Protein AF-A0A166FHL7-F1 (afdb_monomer)

pLDDT: mean 85.97, std 13.02, range [41.16, 98.06]

Nearest PDB structures (foldseek):
  1nzc-assembly2_C  TM=5.320E-01  e=9.234E-03  Streptococcus suis
  2eaa-assembly1_A  TM=4.619E-01  e=1.035E-01  Vigna angularis
  2cv6-assembly1_A  TM=4.104E-01  e=5.901E-02  Vigna radiata
  3s7i-assembly1_A-3  TM=3.705E-01  e=5.901E-02  Arachis hypogaea
  2ea7-assembly1_C  TM=2.368E-01  e=1.921E-01  Vigna angularis

Secondary structure (DSSP, 8-state):
--TTS--B--TT-TTS-BEEEEBSSS-EEEEEE-TT-TTHHHHHHHTT-EEEETT-------SS--EEEEEEE-TTHHHHHHHTS-SEEEEE-SS-EEEEESSTT-BEEEEEEEEEETTEEEEEEEEE-TTEEEEE-TT-EEE-TT-BEEEEEEE-S----EEEEEE-TTSSBP-EEEE-SSPPEEEEB--

Structure (mmCIF, N/CA/C/O backbone):
data_AF-A0A166FHL7-F1
#
_entry.id   AF-A0A166FHL7-F1
#
loop_
_atom_site.group_PDB
_atom_site.id
_atom_site.type_symbol
_atom_site.label_atom_id
_atom_site.label_alt_id
_atom_site.label_comp_id
_atom_site.label_asym_id
_atom_site.label_entity_id
_atom_site.label_seq_id
_atom_site.pdbx_PDB_ins_code
_atom_site.Cartn_x
_atom_site.Cartn_y
_atom_site.Cartn_z
_atom_site.occupancy
_atom_site.B_iso_or_equiv
_atom_site.auth_seq_id
_atom_site.auth_comp_id
_atom_site.auth_asym_id
_atom_site.auth_atom_id
_atom_site.pdbx_PDB_model_num
ATOM 1 N N . MET A 1 1 ? -1.968 -8.931 -14.954 1.00 50.72 1 MET A N 1
ATOM 2 C CA . MET A 1 1 ? -0.631 -8.941 -14.334 1.00 50.72 1 MET A CA 1
ATOM 3 C C . MET A 1 1 ? -0.135 -10.368 -14.407 1.00 50.72 1 MET A C 1
ATOM 5 O O . MET A 1 1 ? -0.655 -11.190 -13.679 1.00 50.72 1 MET A O 1
ATOM 9 N N . ASP A 1 2 ? 0.737 -10.699 -15.357 1.00 47.66 2 ASP A N 1
ATOM 10 C CA . ASP A 1 2 ? 1.366 -12.024 -15.394 1.00 47.66 2 ASP A CA 1
ATOM 11 C C . ASP A 1 2 ? 2.824 -11.865 -14.955 1.00 47.66 2 ASP A C 1
ATOM 13 O O . ASP A 1 2 ? 3.727 -11.647 -15.770 1.00 47.66 2 ASP A O 1
ATOM 17 N N . ALA A 1 3 ? 3.035 -11.916 -13.636 1.00 48.50 3 ALA A N 1
ATOM 18 C CA . ALA A 1 3 ? 4.357 -11.828 -13.022 1.00 48.50 3 ALA A CA 1
ATOM 19 C C . ALA A 1 3 ? 5.262 -13.027 -13.385 1.00 48.50 3 ALA A C 1
ATOM 21 O O . ALA A 1 3 ? 6.436 -13.043 -13.017 1.00 48.50 3 ALA A O 1
ATOM 22 N N . SER A 1 4 ? 4.759 -14.029 -14.122 1.00 46.75 4 SER A N 1
ATOM 23 C CA . SER A 1 4 ? 5.505 -15.244 -14.465 1.00 46.75 4 SER A CA 1
ATOM 24 C C . SER A 1 4 ? 6.489 -15.077 -15.630 1.00 46.75 4 S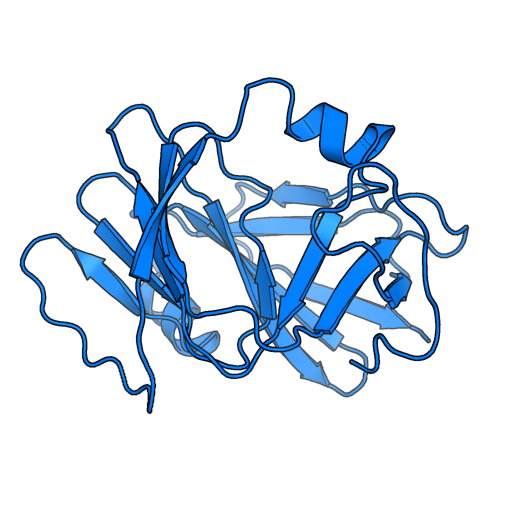ER A C 1
ATOM 26 O O . SER A 1 4 ? 7.357 -15.930 -15.825 1.00 46.75 4 SER A O 1
ATOM 28 N N . THR A 1 5 ? 6.405 -13.981 -16.389 1.00 51.47 5 THR A N 1
ATOM 29 C CA . THR A 1 5 ? 7.160 -13.825 -17.648 1.00 51.47 5 THR A CA 1
ATOM 30 C C . THR A 1 5 ? 8.565 -13.240 -17.476 1.00 51.47 5 THR A C 1
ATOM 32 O O . THR A 1 5 ? 9.453 -13.542 -18.276 1.00 51.47 5 THR A O 1
ATOM 35 N N . VAL A 1 6 ? 8.803 -12.465 -16.414 1.00 60.03 6 VAL A N 1
ATOM 36 C CA . VAL A 1 6 ? 10.106 -11.865 -16.085 1.00 60.03 6 VAL A CA 1
ATOM 37 C C . VAL A 1 6 ? 10.362 -12.079 -14.602 1.00 60.03 6 VAL A C 1
ATOM 39 O O . VAL A 1 6 ? 9.550 -11.686 -13.783 1.00 60.03 6 VAL A O 1
ATOM 42 N N . GLN A 1 7 ? 11.478 -12.712 -14.246 1.00 66.19 7 GLN A N 1
ATOM 43 C CA . GLN A 1 7 ? 11.868 -12.899 -12.849 1.00 66.19 7 GLN A CA 1
ATOM 44 C C . GLN A 1 7 ? 13.051 -11.987 -12.559 1.00 66.19 7 GLN A C 1
ATOM 46 O O . GLN A 1 7 ? 14.162 -12.247 -13.025 1.00 66.19 7 GLN A O 1
ATOM 51 N N . VAL A 1 8 ? 12.806 -10.913 -11.813 1.00 67.31 8 VAL A N 1
ATOM 52 C CA . VAL A 1 8 ? 13.835 -9.944 -11.433 1.00 67.31 8 VAL A CA 1
ATOM 53 C C . VAL A 1 8 ? 14.420 -10.350 -10.076 1.00 67.31 8 VAL A C 1
ATOM 55 O O . VAL A 1 8 ? 13.712 -10.290 -9.066 1.00 67.31 8 VAL A O 1
ATOM 58 N N . PRO A 1 9 ? 15.695 -10.783 -10.005 1.00 63.75 9 PRO A N 1
ATOM 59 C CA . PRO A 1 9 ? 16.323 -11.127 -8.739 1.00 63.75 9 PRO A CA 1
ATOM 60 C C . PRO A 1 9 ? 16.563 -9.860 -7.922 1.00 63.75 9 PRO A C 1
ATOM 62 O O . PRO A 1 9 ? 17.226 -8.932 -8.380 1.00 63.75 9 PRO A O 1
ATOM 65 N N . ALA A 1 10 ? 16.087 -9.853 -6.684 1.00 67.19 10 ALA A N 1
ATOM 66 C CA . ALA A 1 10 ? 16.282 -8.746 -5.763 1.00 67.19 10 ALA A CA 1
ATOM 67 C C . ALA A 1 10 ? 16.630 -9.324 -4.381 1.00 67.19 10 ALA A C 1
ATOM 69 O O . ALA A 1 10 ? 15.755 -9.878 -3.722 1.00 67.19 10 ALA A O 1
ATOM 70 N N . PRO A 1 11 ? 17.899 -9.254 -3.928 1.00 66.50 11 PRO A N 1
ATOM 71 C CA . PRO A 1 11 ? 18.338 -9.895 -2.684 1.00 66.50 11 PRO A CA 1
ATOM 72 C C . PRO A 1 11 ? 17.543 -9.476 -1.440 1.00 66.50 11 PRO A C 1
ATOM 74 O O . PRO A 1 11 ? 17.472 -10.241 -0.481 1.00 66.50 11 PRO A O 1
ATOM 77 N N . G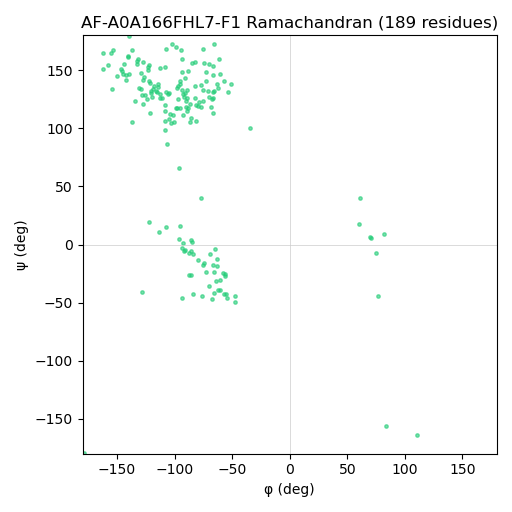LY A 1 12 ? 16.980 -8.262 -1.445 1.00 63.66 12 GLY A N 1
ATOM 78 C CA . GLY A 1 12 ? 16.123 -7.740 -0.379 1.00 63.66 12 GLY A CA 1
ATOM 79 C C . GLY A 1 12 ? 14.620 -7.889 -0.612 1.00 63.66 12 GLY A C 1
ATOM 80 O O . GLY A 1 12 ? 13.840 -7.368 0.180 1.00 63.66 12 GLY A O 1
ATOM 81 N N . ASN A 1 13 ? 14.205 -8.550 -1.693 1.00 68.19 13 ASN A N 1
ATOM 82 C CA . ASN A 1 13 ? 12.801 -8.785 -1.993 1.00 68.19 13 ASN A CA 1
ATOM 83 C C . ASN A 1 13 ? 12.286 -9.986 -1.193 1.00 68.19 13 ASN A C 1
ATOM 85 O O . ASN A 1 13 ? 12.769 -11.111 -1.334 1.00 68.19 13 ASN A O 1
ATOM 89 N N . VAL A 1 14 ? 11.280 -9.731 -0.359 1.00 68.00 14 VAL A N 1
ATOM 90 C CA . VAL A 1 14 ? 10.679 -10.722 0.542 1.00 68.00 14 VAL A CA 1
ATOM 91 C C . VAL A 1 14 ? 9.931 -11.839 -0.195 1.00 68.00 14 VAL A C 1
ATOM 93 O O . VAL A 1 14 ? 9.730 -12.907 0.378 1.00 68.00 14 VAL A O 1
ATOM 96 N N . PHE A 1 15 ? 9.592 -11.634 -1.471 1.00 71.81 15 PHE A N 1
ATOM 97 C CA . PHE A 1 15 ? 8.893 -12.604 -2.321 1.00 71.81 15 PHE A CA 1
ATOM 98 C C . PHE A 1 15 ? 9.842 -13.521 -3.108 1.00 71.81 15 PHE A C 1
ATOM 100 O O . PHE A 1 15 ? 9.401 -14.447 -3.785 1.00 71.81 15 PHE A O 1
ATOM 107 N N . GLY A 1 16 ? 11.159 -13.296 -3.022 1.00 64.56 16 GLY A N 1
ATOM 108 C CA . GLY A 1 16 ? 12.189 -14.098 -3.689 1.00 64.56 16 GLY A CA 1
ATOM 109 C C . GLY A 1 16 ? 12.332 -13.821 -5.188 1.00 64.56 16 GLY A C 1
ATOM 110 O O . GLY A 1 16 ? 13.459 -13.679 -5.666 1.00 64.56 16 GLY A O 1
ATOM 111 N N . ALA A 1 17 ? 11.224 -13.707 -5.922 1.00 66.56 17 ALA A N 1
ATOM 112 C CA . ALA A 1 17 ? 11.218 -13.334 -7.329 1.00 66.56 17 ALA A CA 1
ATOM 113 C C . ALA A 1 17 ? 9.918 -12.593 -7.703 1.00 66.56 17 ALA A C 1
ATOM 115 O O . ALA A 1 17 ? 8.858 -12.851 -7.134 1.00 66.56 17 ALA A O 1
ATOM 116 N N . SER A 1 18 ? 10.015 -11.619 -8.608 1.00 81.81 18 SER A N 1
ATOM 117 C CA . SER A 1 18 ? 8.901 -10.746 -8.995 1.00 81.81 18 SER A CA 1
ATOM 118 C C . SER A 1 18 ? 8.951 -10.408 -10.477 1.00 81.81 18 SER A C 1
ATOM 120 O O . SER A 1 18 ? 10.032 -10.389 -11.076 1.00 81.81 18 SER A O 1
ATOM 122 N N . GLY A 1 19 ? 7.779 -10.086 -11.021 1.00 85.00 19 GLY A N 1
ATOM 123 C CA . GLY A 1 19 ? 7.624 -9.469 -12.330 1.00 85.00 19 GLY A CA 1
ATOM 124 C C . GLY A 1 19 ? 8.206 -8.058 -12.392 1.00 85.00 19 GLY A C 1
ATOM 125 O O . GLY A 1 19 ? 8.581 -7.462 -11.379 1.00 85.00 19 GLY A O 1
ATOM 126 N N . LEU A 1 20 ? 8.228 -7.500 -13.599 1.00 85.19 20 LEU A N 1
ATOM 127 C CA . LEU A 1 20 ? 8.593 -6.111 -13.851 1.00 85.19 20 LEU A CA 1
ATOM 128 C C . LEU A 1 20 ? 7.363 -5.343 -14.345 1.00 85.19 20 LEU A C 1
ATOM 130 O O . LEU A 1 20 ? 6.699 -5.781 -15.284 1.00 85.19 20 LEU A O 1
ATOM 134 N N . PHE A 1 21 ? 7.080 -4.196 -13.732 1.00 84.12 21 PHE A N 1
ATOM 135 C CA . PHE A 1 21 ? 6.144 -3.202 -14.254 1.00 84.12 21 PHE A CA 1
ATOM 136 C C . PHE A 1 21 ? 6.967 -2.067 -14.858 1.00 84.12 21 PHE A C 1
ATOM 138 O O . PHE A 1 21 ? 7.557 -1.276 -14.120 1.00 84.12 21 PHE A O 1
ATOM 145 N N . ALA A 1 22 ? 7.034 -2.007 -16.188 1.00 83.44 22 ALA A N 1
ATOM 146 C CA . ALA A 1 22 ? 7.694 -0.923 -16.903 1.00 83.44 22 ALA A CA 1
ATOM 147 C C . ALA A 1 22 ? 6.713 0.244 -17.083 1.00 83.44 22 ALA A C 1
ATOM 149 O O . ALA A 1 22 ? 5.747 0.175 -17.841 1.00 83.44 22 ALA A O 1
ATOM 150 N N . SER A 1 23 ? 6.957 1.320 -16.348 1.00 81.00 23 SER A N 1
ATOM 151 C CA . SER A 1 23 ? 6.195 2.562 -16.442 1.00 81.00 23 SER A CA 1
ATOM 152 C C . SER A 1 23 ? 6.717 3.406 -17.604 1.00 81.00 23 SER A C 1
ATOM 154 O O . SER A 1 23 ? 7.929 3.563 -17.743 1.00 81.00 23 SER A O 1
ATOM 156 N N . ALA A 1 24 ? 5.831 4.005 -18.408 1.00 79.50 24 ALA A N 1
ATOM 157 C CA . ALA A 1 24 ? 6.261 5.025 -19.375 1.00 79.50 24 ALA A CA 1
ATOM 158 C C . ALA A 1 24 ? 6.641 6.346 -18.695 1.00 79.50 24 ALA A C 1
ATOM 160 O O . ALA A 1 24 ? 7.440 7.119 -19.227 1.00 79.50 24 ALA A O 1
ATOM 161 N N . GLU A 1 25 ? 6.103 6.584 -17.500 1.00 80.12 25 GLU A N 1
ATOM 162 C CA . GLU A 1 25 ? 6.512 7.692 -16.652 1.00 80.12 25 GLU A CA 1
ATOM 163 C C . GLU A 1 25 ? 7.892 7.422 -16.049 1.00 80.12 25 GLU A C 1
ATOM 165 O O . GLU A 1 25 ? 8.184 6.311 -15.605 1.00 80.12 25 GLU A O 1
ATOM 170 N N . THR A 1 26 ? 8.723 8.463 -15.965 1.00 84.69 26 THR A N 1
ATOM 171 C CA . THR A 1 26 ? 10.051 8.411 -15.321 1.00 84.69 26 THR A CA 1
ATOM 172 C C . THR A 1 26 ? 9.996 8.659 -13.811 1.00 84.69 26 THR A C 1
ATOM 174 O O . THR A 1 26 ? 11.010 8.607 -13.121 1.00 84.69 26 THR A O 1
ATOM 177 N N . SER A 1 27 ? 8.819 8.995 -13.286 1.00 87.38 27 SER A N 1
ATOM 178 C CA . SER A 1 27 ? 8.538 9.120 -11.857 1.00 87.38 27 SER A CA 1
ATOM 179 C C . SER A 1 27 ? 7.036 9.083 -11.627 1.00 87.38 27 SER A C 1
ATOM 181 O O . SER A 1 27 ? 6.292 9.568 -12.475 1.00 87.38 27 SER A O 1
ATOM 183 N N . LEU A 1 28 ? 6.603 8.608 -10.463 1.00 87.81 28 LEU A N 1
ATOM 184 C CA . LEU A 1 28 ? 5.190 8.580 -10.106 1.00 87.81 28 LEU A CA 1
ATOM 185 C C . LEU A 1 28 ? 4.932 9.285 -8.773 1.00 87.81 28 LEU A C 1
ATOM 187 O O . LEU A 1 28 ? 5.544 8.975 -7.752 1.00 87.81 28 LEU A O 1
ATOM 191 N N . ASP A 1 29 ? 3.975 10.201 -8.790 1.00 89.38 29 ASP A N 1
ATOM 192 C CA . ASP A 1 29 ? 3.478 10.901 -7.613 1.00 89.38 29 ASP A CA 1
ATOM 193 C C . ASP A 1 29 ? 2.101 10.311 -7.259 1.00 89.38 29 ASP A C 1
ATOM 195 O O . ASP A 1 29 ? 1.126 10.502 -7.985 1.00 89.38 29 ASP A O 1
ATOM 199 N N . ILE A 1 30 ? 2.025 9.541 -6.166 1.00 91.25 30 ILE A N 1
ATOM 200 C CA . ILE A 1 30 ? 0.796 8.854 -5.733 1.00 91.25 30 ILE A CA 1
ATOM 201 C C . ILE A 1 30 ? 0.115 9.677 -4.627 1.00 91.25 30 ILE A C 1
ATOM 203 O O . ILE A 1 30 ? 0.689 9.814 -3.538 1.00 91.25 30 ILE A O 1
ATOM 207 N N . PRO A 1 31 ? -1.113 10.186 -4.837 1.00 91.31 31 PRO A N 1
ATOM 208 C CA . PRO A 1 31 ? -1.784 11.045 -3.872 1.00 91.31 31 PRO A CA 1
ATOM 209 C C . PRO A 1 31 ? -2.164 10.365 -2.575 1.00 91.31 31 PRO A C 1
ATOM 211 O O . PRO A 1 31 ? -2.559 9.197 -2.565 1.00 91.31 31 PRO A O 1
ATOM 214 N N . LEU A 1 32 ? -2.090 11.139 -1.497 1.00 92.50 32 LEU A N 1
ATOM 215 C CA . LEU A 1 32 ? -2.414 10.726 -0.143 1.00 92.50 32 LEU A CA 1
ATOM 216 C C . LEU A 1 32 ? -3.826 11.148 0.264 1.00 92.50 32 LEU A C 1
ATOM 218 O O . LEU A 1 32 ? -4.135 12.328 0.424 1.00 92.50 32 LEU A O 1
ATOM 222 N N . VAL A 1 33 ? -4.660 10.158 0.549 1.00 92.56 33 VAL A N 1
ATOM 223 C CA . VAL A 1 33 ? -5.930 10.320 1.244 1.00 92.56 33 VAL A CA 1
ATOM 224 C C . VAL A 1 33 ? -5.678 10.269 2.747 1.00 92.56 33 VAL A C 1
ATOM 226 O O . VAL A 1 33 ? -5.198 9.273 3.291 1.00 92.56 33 VAL A O 1
ATOM 229 N N . THR A 1 34 ? -6.041 11.347 3.434 1.00 92.88 34 THR A N 1
ATOM 230 C CA . THR A 1 34 ? -5.904 11.494 4.888 1.00 92.88 34 THR A CA 1
ATOM 231 C C . THR A 1 34 ? -7.272 11.423 5.576 1.00 92.88 34 THR A C 1
ATOM 233 O O . THR A 1 34 ? -8.304 11.538 4.908 1.00 92.88 34 THR A O 1
ATOM 236 N N . PRO A 1 35 ? -7.330 11.301 6.916 1.00 91.00 35 PRO A N 1
ATOM 237 C CA . PRO A 1 35 ? -8.597 11.337 7.652 1.00 91.00 35 PRO A CA 1
ATOM 238 C C . PRO A 1 35 ? -9.424 12.61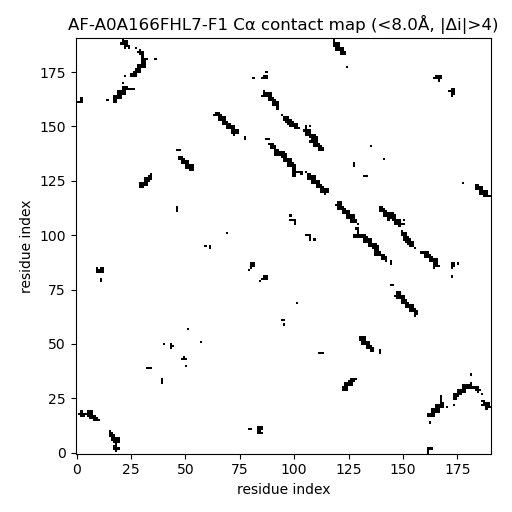3 7.446 1.00 91.00 35 PRO A C 1
ATOM 240 O O . PRO A 1 35 ? -10.639 12.574 7.611 1.00 91.00 35 PRO A O 1
ATOM 243 N N . ILE A 1 36 ? -8.788 13.733 7.083 1.00 89.50 36 ILE A N 1
ATOM 244 C CA . ILE A 1 36 ? -9.463 15.019 6.848 1.00 89.50 36 ILE A CA 1
ATOM 245 C C . ILE A 1 36 ? -9.832 15.252 5.376 1.00 89.50 36 ILE A C 1
ATOM 247 O O . ILE A 1 36 ? -10.439 16.274 5.059 1.00 89.50 36 ILE A O 1
ATOM 251 N N . SER A 1 37 ? -9.475 14.334 4.471 1.00 86.94 37 SER A N 1
ATOM 252 C CA . SER A 1 37 ? -9.749 14.485 3.042 1.00 86.94 37 SER A CA 1
ATOM 253 C C . SER A 1 37 ? -11.263 14.426 2.769 1.00 86.94 37 SER A C 1
ATOM 255 O O . SER A 1 37 ? -11.911 13.439 3.124 1.00 86.94 37 SER A O 1
ATOM 257 N N . PRO A 1 38 ? -11.850 15.425 2.079 1.00 84.69 38 PRO A N 1
ATOM 258 C CA . PRO A 1 38 ? -13.307 15.569 1.960 1.00 84.69 38 PRO A CA 1
ATOM 259 C C . PRO A 1 38 ? -13.984 14.444 1.165 1.00 84.69 38 PRO A C 1
ATOM 261 O O . PRO A 1 38 ? -15.168 14.184 1.350 1.00 84.69 38 PRO A O 1
ATOM 264 N N . ASN A 1 39 ? -13.236 13.769 0.289 1.00 85.81 39 ASN A N 1
ATOM 265 C CA . ASN A 1 39 ? -13.731 12.684 -0.560 1.00 85.81 39 ASN A CA 1
ATOM 266 C C . ASN A 1 39 ? -13.236 11.298 -0.121 1.00 85.81 39 ASN A C 1
ATOM 268 O O . ASN A 1 39 ? -13.347 10.355 -0.901 1.00 85.81 39 ASN A O 1
ATOM 272 N N . ARG A 1 40 ? -12.690 11.157 1.094 1.00 88.94 40 ARG A N 1
ATOM 273 C CA . ARG A 1 40 ? -12.081 9.909 1.585 1.00 88.94 40 ARG A CA 1
ATOM 274 C C . ARG A 1 40 ? -12.957 8.681 1.345 1.00 88.94 40 ARG A C 1
ATOM 276 O O . ARG A 1 40 ? -12.480 7.711 0.768 1.00 88.94 40 ARG A O 1
ATOM 283 N N . ASP A 1 41 ? -14.231 8.748 1.722 1.00 90.12 41 ASP A N 1
ATOM 284 C CA . ASP A 1 41 ? -15.149 7.609 1.608 1.00 90.12 41 ASP A CA 1
ATOM 285 C C . ASP A 1 41 ? -15.497 7.283 0.150 1.00 90.12 41 ASP A C 1
ATOM 287 O O . ASP A 1 41 ? -15.596 6.115 -0.220 1.00 90.12 41 ASP A O 1
ATOM 291 N N . ASN A 1 42 ? -15.624 8.306 -0.703 1.00 90.69 42 ASN A N 1
ATOM 292 C CA . ASN A 1 42 ? -15.865 8.123 -2.136 1.00 90.69 42 ASN A CA 1
ATOM 293 C C . ASN A 1 42 ? -14.662 7.461 -2.817 1.00 90.69 42 ASN A C 1
ATOM 295 O O . ASN A 1 42 ? -14.837 6.576 -3.651 1.00 90.69 42 ASN A O 1
ATOM 299 N N . ILE A 1 43 ? -13.445 7.874 -2.450 1.00 91.69 43 ILE A N 1
ATOM 300 C CA . ILE A 1 43 ? -12.212 7.278 -2.971 1.00 91.69 43 ILE A CA 1
ATOM 301 C C . ILE A 1 43 ? -12.084 5.844 -2.449 1.00 91.69 43 ILE A C 1
ATOM 303 O O . ILE A 1 43 ? -11.881 4.934 -3.244 1.00 91.69 43 ILE A O 1
ATOM 307 N N . ALA A 1 44 ? -12.295 5.607 -1.151 1.00 93.81 44 ALA A N 1
ATOM 308 C CA . ALA A 1 44 ? -12.272 4.259 -0.580 1.00 93.81 44 ALA A CA 1
ATOM 309 C C . ALA A 1 44 ? -13.244 3.318 -1.313 1.00 93.81 44 ALA A C 1
ATOM 311 O O . ALA A 1 44 ? -12.853 2.232 -1.737 1.00 93.81 44 ALA A O 1
ATOM 312 N N . ALA A 1 45 ? -14.474 3.778 -1.567 1.00 93.00 45 ALA A N 1
ATOM 313 C CA . ALA A 1 45 ? -15.467 3.028 -2.327 1.00 93.00 45 ALA A CA 1
ATOM 314 C C . ALA A 1 45 ? -15.039 2.755 -3.781 1.00 93.00 45 ALA A C 1
ATOM 316 O O . ALA A 1 45 ? -15.271 1.654 -4.275 1.00 93.00 45 ALA A O 1
ATOM 317 N N . ALA A 1 46 ? -14.395 3.716 -4.454 1.00 91.88 46 ALA A N 1
ATOM 318 C CA . ALA A 1 46 ? -13.903 3.547 -5.825 1.00 91.88 46 ALA A CA 1
ATOM 319 C C . ALA A 1 46 ? -12.811 2.467 -5.941 1.00 91.88 46 ALA A C 1
ATOM 321 O O . ALA A 1 46 ? -12.746 1.773 -6.952 1.00 91.88 46 ALA A O 1
ATOM 322 N N . PHE A 1 47 ? -11.999 2.293 -4.894 1.00 94.06 47 PHE A N 1
ATOM 323 C CA . PHE A 1 47 ? -10.985 1.234 -4.799 1.00 94.06 47 PHE A CA 1
ATOM 324 C C . PHE A 1 47 ? -11.496 -0.040 -4.100 1.00 94.06 47 PHE A C 1
ATOM 326 O O . PHE A 1 47 ? -10.744 -0.995 -3.922 1.00 94.06 47 PHE A O 1
ATOM 333 N N . GLY A 1 48 ? -12.766 -0.068 -3.683 1.00 94.94 48 GLY A N 1
ATOM 334 C CA . GLY A 1 48 ? -13.376 -1.201 -2.983 1.00 94.94 48 GLY A CA 1
ATOM 335 C C . GLY A 1 48 ? -12.874 -1.423 -1.552 1.00 94.94 48 GLY A C 1
ATOM 336 O O . GLY A 1 48 ? -13.269 -2.400 -0.91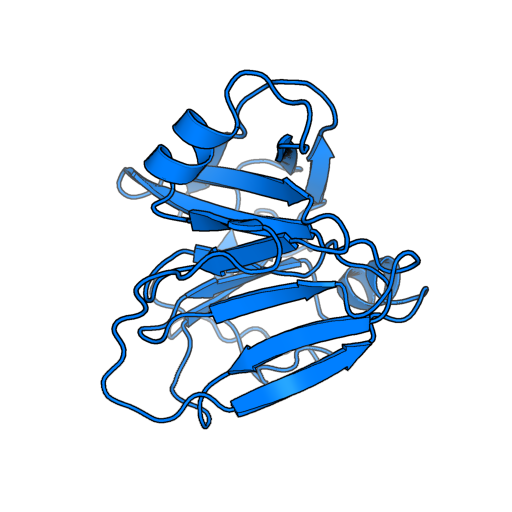9 1.00 94.94 48 GLY A O 1
ATOM 337 N N . VAL A 1 49 ? -12.038 -0.533 -1.018 1.00 96.69 49 VAL A N 1
ATOM 338 C CA . VAL A 1 49 ? -11.503 -0.644 0.342 1.00 96.69 49 VAL A CA 1
ATOM 339 C C . VAL A 1 49 ? -12.463 -0.067 1.368 1.00 96.69 49 VAL A C 1
ATOM 341 O O . VAL A 1 49 ? -13.301 0.789 1.073 1.00 96.69 49 VAL A O 1
ATOM 344 N N . LYS A 1 50 ? -12.342 -0.533 2.610 1.00 96.56 50 LYS A N 1
ATOM 345 C CA . LYS A 1 50 ? -13.177 -0.050 3.706 1.00 96.56 50 LYS A CA 1
ATOM 346 C C . LYS A 1 50 ? -12.327 0.386 4.878 1.00 96.56 50 LYS A C 1
ATOM 348 O O . LYS A 1 50 ? -11.596 -0.413 5.448 1.00 96.56 50 LYS A O 1
ATOM 353 N N . ILE A 1 51 ? -12.474 1.648 5.255 1.00 95.31 51 ILE A N 1
ATOM 354 C CA . ILE A 1 51 ? -11.838 2.202 6.442 1.00 95.31 51 ILE A CA 1
ATOM 355 C C . ILE A 1 51 ? -12.834 2.141 7.595 1.00 95.31 51 ILE A C 1
ATOM 357 O O . ILE A 1 51 ? -14.033 2.350 7.391 1.00 95.31 51 ILE A O 1
ATOM 361 N N . PHE A 1 52 ? -12.352 1.807 8.782 1.00 95.69 52 PHE A N 1
ATOM 362 C CA . PHE A 1 52 ? -13.186 1.625 9.959 1.00 95.69 52 PHE A CA 1
ATOM 363 C C . PHE A 1 52 ? -12.459 2.075 11.220 1.00 95.69 52 PHE A C 1
ATOM 365 O O . PHE A 1 52 ? -11.237 1.984 11.312 1.00 95.69 52 PHE A O 1
ATOM 372 N N . ASP A 1 53 ? -13.229 2.558 12.185 1.00 94.81 53 ASP A N 1
ATOM 373 C CA . ASP A 1 53 ? -12.717 3.015 13.476 1.00 94.81 53 ASP A CA 1
ATOM 374 C C . ASP A 1 53 ? -12.780 1.900 14.527 1.00 94.81 53 ASP A C 1
ATOM 376 O O . ASP A 1 53 ? -13.462 0.883 14.346 1.00 94.81 53 ASP A O 1
ATOM 380 N N . ASP A 1 54 ? -12.106 2.118 15.655 1.00 89.19 54 ASP A N 1
ATOM 381 C CA . ASP A 1 54 ? -12.190 1.235 16.815 1.00 89.19 54 ASP A CA 1
ATOM 382 C C . ASP A 1 54 ? -13.651 0.947 17.223 1.00 89.19 54 ASP A C 1
ATOM 384 O O . ASP A 1 54 ? -14.536 1.809 17.202 1.00 89.19 54 ASP A O 1
ATOM 388 N N . GLY A 1 55 ? -13.916 -0.315 17.556 1.00 89.25 55 GLY A N 1
ATOM 389 C CA . GLY A 1 55 ? -15.244 -0.824 17.893 1.00 89.25 55 GLY A CA 1
ATOM 390 C C . GLY A 1 55 ? -16.208 -1.028 16.714 1.00 89.25 55 GLY A C 1
ATOM 391 O O . GLY A 1 55 ? -17.281 -1.604 16.917 1.00 89.25 55 GLY A O 1
ATOM 392 N N . GLN A 1 56 ? -15.871 -0.617 15.484 1.00 93.56 56 GLN A N 1
ATOM 393 C CA . GLN A 1 56 ? -16.720 -0.887 14.320 1.00 93.56 56 GLN A CA 1
ATOM 394 C C . GLN A 1 56 ? -16.588 -2.338 13.842 1.00 93.56 56 GLN A C 1
ATOM 396 O O . GLN A 1 56 ? -15.500 -2.893 13.720 1.00 93.56 56 GLN A O 1
ATOM 401 N N . THR A 1 57 ? -17.721 -2.962 13.512 1.00 91.62 57 THR A N 1
ATOM 402 C CA . THR A 1 57 ? -17.737 -4.287 12.876 1.00 91.62 57 THR A CA 1
ATOM 403 C C . THR A 1 57 ? -17.701 -4.142 11.360 1.00 91.62 57 THR A C 1
ATOM 405 O O . THR A 1 57 ? -18.591 -3.531 10.762 1.00 91.62 57 THR A O 1
ATOM 408 N N . VAL A 1 58 ? -16.708 -4.764 10.725 1.00 90.38 58 VAL A N 1
ATOM 409 C CA . VAL A 1 58 ? -16.587 -4.811 9.266 1.00 90.38 58 VAL A CA 1
ATOM 410 C C . VAL A 1 58 ? -16.802 -6.240 8.773 1.00 90.38 58 VAL A C 1
ATOM 412 O O . VAL A 1 58 ? -16.133 -7.153 9.254 1.00 90.38 58 VAL A O 1
ATOM 415 N N . PRO A 1 59 ? -17.729 -6.469 7.823 1.00 89.25 59 PRO A N 1
ATOM 416 C CA . PRO A 1 59 ? -17.883 -7.784 7.224 1.00 89.25 59 PRO A CA 1
ATOM 417 C C . PRO A 1 59 ? -16.651 -8.106 6.375 1.00 89.25 59 PRO A C 1
ATOM 419 O O . PRO A 1 59 ? -16.378 -7.426 5.388 1.00 89.25 59 PRO A O 1
ATOM 422 N N . LEU A 1 60 ? -15.941 -9.163 6.755 1.00 89.56 60 LEU A N 1
ATOM 423 C CA . LEU A 1 60 ? -14.847 -9.746 5.992 1.00 89.56 60 LEU A CA 1
ATOM 424 C C . LEU A 1 60 ? -15.304 -11.114 5.486 1.00 89.56 60 LEU A C 1
ATOM 426 O O . LEU A 1 60 ? -15.763 -11.949 6.265 1.00 89.56 60 LEU A O 1
ATOM 430 N N . LYS A 1 61 ? -15.198 -11.336 4.174 1.00 86.38 61 LYS A N 1
ATOM 431 C CA . LYS A 1 61 ? -15.482 -12.628 3.550 1.00 86.38 61 LYS A CA 1
ATOM 432 C C . LYS A 1 61 ? -14.171 -13.253 3.096 1.00 86.38 61 LYS A C 1
ATOM 434 O O . LYS A 1 61 ? -13.532 -12.730 2.193 1.00 86.38 61 LYS A O 1
ATOM 439 N N . PHE A 1 62 ? -13.815 -14.380 3.696 1.00 91.25 62 PHE A N 1
ATOM 440 C CA . PHE A 1 62 ? -12.673 -15.188 3.298 1.00 91.25 62 PHE A CA 1
ATOM 441 C C . PHE A 1 62 ? -12.920 -16.634 3.728 1.00 91.25 62 PHE A C 1
ATOM 443 O O . PHE A 1 62 ? -13.375 -16.866 4.848 1.00 91.25 62 PHE A O 1
ATOM 450 N N . ASP A 1 63 ? -12.676 -17.587 2.831 1.00 87.88 63 ASP A N 1
ATOM 451 C CA . ASP A 1 63 ? -12.845 -19.020 3.096 1.00 87.88 63 ASP A CA 1
ATOM 452 C C . ASP A 1 63 ? -11.489 -19.624 3.488 1.00 87.88 63 ASP A C 1
ATOM 454 O O . ASP A 1 63 ? -10.862 -20.369 2.740 1.00 87.88 63 ASP A O 1
ATOM 458 N N . GLY A 1 64 ? -10.977 -19.188 4.641 1.00 88.50 64 GLY A N 1
ATOM 459 C CA . GLY A 1 64 ? -9.651 -19.546 5.128 1.00 88.50 64 GLY A CA 1
ATOM 460 C C . GLY A 1 64 ? -9.340 -18.926 6.488 1.00 88.50 64 GLY A C 1
ATOM 461 O O . GLY A 1 64 ? -10.159 -18.221 7.078 1.00 88.50 64 GLY A O 1
ATOM 462 N N . ASN A 1 65 ? -8.136 -19.191 6.995 1.00 91.06 65 ASN A N 1
ATOM 463 C CA . ASN A 1 65 ? -7.669 -18.620 8.256 1.00 91.06 65 ASN A CA 1
ATOM 464 C C . ASN A 1 65 ? -6.869 -17.342 7.997 1.00 91.06 65 ASN A C 1
ATOM 466 O O . ASN A 1 65 ? -5.952 -17.345 7.173 1.00 91.06 65 ASN A O 1
ATOM 470 N N . LEU A 1 66 ? -7.174 -16.288 8.750 1.00 92.12 66 LEU A N 1
ATOM 471 C CA . LEU A 1 66 ? -6.338 -15.096 8.852 1.00 92.12 66 LEU A CA 1
ATOM 472 C C . LEU A 1 66 ? -5.662 -15.078 10.221 1.00 92.12 66 LEU A C 1
ATOM 474 O O . LEU A 1 66 ? -6.311 -15.264 11.251 1.00 92.12 66 LEU A O 1
ATOM 478 N N . ASN A 1 67 ? -4.359 -14.848 10.219 1.00 93.44 67 ASN A N 1
ATOM 479 C CA . ASN A 1 67 ? -3.529 -14.693 11.398 1.00 93.44 67 ASN A CA 1
ATOM 480 C C . ASN A 1 67 ? -3.200 -13.213 11.551 1.00 93.44 67 ASN A C 1
ATOM 482 O O . ASN A 1 67 ? -2.757 -12.575 10.598 1.00 93.44 67 ASN A O 1
ATOM 486 N N . ALA A 1 68 ? -3.405 -12.678 12.749 1.00 94.25 68 ALA A N 1
ATOM 487 C CA . ALA A 1 68 ? -2.894 -11.361 13.083 1.00 94.25 68 ALA A CA 1
ATOM 488 C C . ALA A 1 68 ? -1.384 -11.468 13.312 1.00 94.25 68 ALA A C 1
ATOM 490 O O . ALA A 1 68 ? -0.934 -12.257 14.147 1.00 94.25 68 ALA A O 1
ATOM 491 N N . VAL A 1 69 ? -0.619 -10.679 12.570 1.00 95.00 69 VAL A N 1
ATOM 492 C CA . VAL A 1 69 ? 0.826 -10.538 12.733 1.00 95.00 69 VAL A CA 1
ATOM 493 C C . VAL A 1 69 ? 1.164 -9.078 12.969 1.00 95.00 69 VAL A C 1
ATOM 495 O O . VAL A 1 69 ? 0.456 -8.187 12.506 1.00 95.00 69 VAL A O 1
ATOM 498 N N . GLU A 1 70 ? 2.263 -8.842 13.670 1.00 96.31 70 GLU A N 1
ATOM 499 C CA . GLU A 1 70 ? 2.853 -7.519 13.814 1.00 96.31 70 GLU A CA 1
ATOM 500 C C . GLU A 1 70 ? 4.261 -7.546 13.216 1.00 96.31 70 GLU A C 1
ATOM 502 O O . GLU A 1 70 ? 5.027 -8.479 13.476 1.00 96.31 70 GLU A O 1
ATOM 507 N N . TYR A 1 71 ? 4.596 -6.538 12.412 1.00 94.75 71 TYR A N 1
ATOM 508 C CA . TYR A 1 71 ? 5.949 -6.317 11.901 1.00 94.75 71 TYR A CA 1
ATOM 509 C C . TYR A 1 71 ? 6.296 -4.828 11.897 1.00 94.75 71 TYR A C 1
ATOM 511 O O . TYR A 1 71 ? 5.425 -3.969 12.016 1.00 94.75 71 TYR A O 1
ATOM 519 N N . GLU A 1 72 ? 7.590 -4.522 11.809 1.00 95.06 72 GLU A N 1
ATOM 520 C CA . GLU A 1 72 ? 8.107 -3.159 11.937 1.00 95.06 72 GLU A CA 1
ATOM 521 C C . GLU A 1 72 ? 8.851 -2.719 10.674 1.00 95.06 72 GLU A C 1
ATOM 523 O O . GLU A 1 72 ? 9.780 -3.381 10.203 1.00 95.06 72 GLU A O 1
ATOM 528 N N . PHE A 1 73 ? 8.497 -1.532 10.186 1.00 93.06 73 PHE A N 1
ATOM 529 C CA . PHE A 1 73 ? 9.259 -0.799 9.187 1.00 93.06 73 PHE A CA 1
ATOM 530 C C . PHE A 1 73 ? 10.337 0.051 9.855 1.00 93.06 73 PHE A C 1
ATOM 532 O O . PHE A 1 73 ? 10.073 1.115 10.426 1.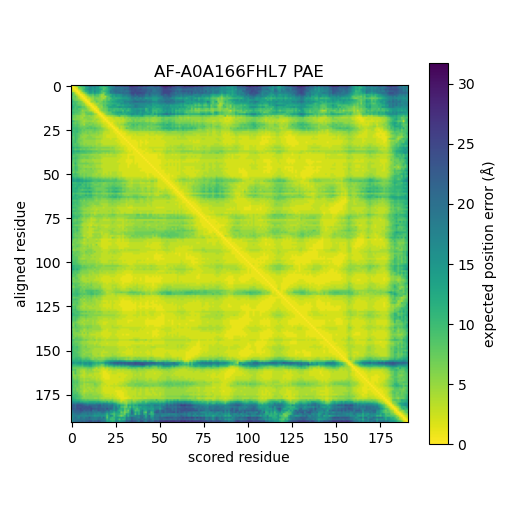00 93.06 73 PHE A O 1
ATOM 539 N N . GLY A 1 74 ? 11.585 -0.404 9.740 1.00 90.88 74 GLY A N 1
ATOM 540 C CA . GLY A 1 74 ? 12.742 0.335 10.233 1.00 90.88 74 GLY A CA 1
ATOM 541 C C . GLY A 1 74 ? 12.986 1.638 9.462 1.00 90.88 74 GLY A C 1
ATOM 542 O O . GLY A 1 74 ? 12.709 1.750 8.271 1.00 90.88 74 GLY A O 1
ATOM 543 N N . LYS A 1 75 ? 13.617 2.622 10.113 1.00 89.38 75 LYS A N 1
ATOM 544 C CA . LYS A 1 75 ? 13.893 3.960 9.537 1.00 89.38 75 LYS A CA 1
ATOM 545 C C . LYS A 1 75 ? 14.680 3.949 8.222 1.00 89.38 75 LYS A C 1
ATOM 547 O O . LYS A 1 75 ? 14.603 4.901 7.455 1.00 89.38 75 LYS A O 1
ATOM 552 N N . ALA A 1 76 ? 15.471 2.904 7.988 1.00 90.50 76 ALA A N 1
ATOM 553 C CA . ALA A 1 76 ? 16.261 2.747 6.772 1.00 90.50 76 ALA A CA 1
ATOM 554 C C . ALA A 1 76 ? 15.465 2.134 5.607 1.00 90.50 76 ALA A C 1
ATOM 556 O O . ALA A 1 76 ? 15.978 2.100 4.493 1.00 90.50 76 ALA A O 1
ATOM 557 N N . TYR A 1 77 ? 14.236 1.662 5.839 1.00 88.81 77 TYR A N 1
ATOM 558 C CA . TYR A 1 77 ? 13.444 0.944 4.843 1.00 88.81 77 TYR A CA 1
ATOM 559 C C . TYR A 1 77 ? 13.215 1.727 3.535 1.00 88.81 77 TYR A C 1
ATOM 561 O O . TYR A 1 77 ? 13.431 1.145 2.471 1.00 88.81 77 TYR A O 1
ATOM 569 N N . PRO A 1 78 ? 12.906 3.043 3.551 1.00 87.62 78 PRO A N 1
ATOM 570 C CA . PRO A 1 78 ? 12.740 3.804 2.311 1.00 87.62 78 PRO A CA 1
ATOM 571 C C . PRO A 1 78 ? 13.991 3.847 1.427 1.00 87.62 78 PRO A C 1
ATOM 573 O O . PRO A 1 78 ? 13.869 3.928 0.209 1.00 87.62 78 PRO A O 1
ATOM 576 N N . GLN A 1 79 ? 15.183 3.792 2.027 1.00 87.06 79 GLN A N 1
ATOM 577 C CA . GLN A 1 79 ? 16.441 3.722 1.283 1.00 87.06 79 GLN A CA 1
ATOM 578 C C . GLN A 1 79 ? 16.763 2.273 0.895 1.00 87.06 79 GLN A C 1
ATOM 580 O O . GLN A 1 79 ? 17.120 2.000 -0.245 1.00 87.06 79 GLN A O 1
ATOM 585 N N . TYR A 1 80 ? 16.563 1.329 1.820 1.00 87.56 80 TYR A N 1
ATOM 586 C CA . TYR A 1 80 ? 16.770 -0.102 1.595 1.00 87.56 80 TYR A CA 1
ATOM 587 C C . TYR A 1 80 ? 15.961 -0.628 0.407 1.00 87.56 80 TYR A C 1
ATOM 589 O O . TYR A 1 80 ? 16.491 -1.391 -0.399 1.00 87.56 80 TYR A O 1
ATOM 597 N N . ARG A 1 81 ? 14.696 -0.208 0.265 1.00 87.12 81 ARG A N 1
ATOM 598 C CA . ARG A 1 81 ? 13.855 -0.662 -0.848 1.00 87.12 81 ARG A CA 1
ATOM 599 C C . ARG A 1 81 ? 14.446 -0.271 -2.206 1.00 87.12 81 ARG A C 1
ATOM 601 O O . ARG A 1 81 ? 14.437 -1.077 -3.124 1.00 87.12 81 ARG A O 1
ATOM 608 N N . LEU A 1 82 ? 15.023 0.928 -2.309 1.00 84.31 82 LEU A N 1
ATOM 609 C CA . LEU A 1 82 ? 15.626 1.428 -3.545 1.00 84.31 82 LEU A CA 1
ATOM 610 C C . LEU A 1 82 ? 16.993 0.784 -3.805 1.00 84.31 82 LEU A C 1
ATOM 612 O O . LEU A 1 82 ? 17.255 0.345 -4.919 1.00 84.31 82 LEU A O 1
ATOM 616 N N . ASP A 1 83 ? 17.835 0.685 -2.777 1.00 86.12 83 ASP A N 1
ATOM 617 C CA . ASP A 1 83 ? 19.232 0.265 -2.938 1.00 86.12 83 ASP A CA 1
ATOM 618 C C . ASP A 1 83 ? 19.426 -1.261 -2.934 1.00 86.12 83 ASP A C 1
ATOM 620 O O . ASP A 1 83 ? 20.416 -1.756 -3.471 1.00 86.12 83 ASP A O 1
ATOM 624 N N . VAL A 1 84 ? 18.528 -2.012 -2.282 1.00 84.94 84 VAL A N 1
ATOM 625 C CA . VAL A 1 84 ? 18.709 -3.450 -1.993 1.00 84.94 84 VAL A CA 1
ATOM 626 C C . VAL A 1 84 ? 17.525 -4.303 -2.447 1.00 84.94 84 VAL A C 1
ATOM 628 O O . VAL A 1 84 ? 17.733 -5.396 -2.979 1.00 84.94 84 VAL A O 1
ATOM 631 N N . ALA A 1 85 ? 16.288 -3.836 -2.245 1.00 83.50 85 ALA A N 1
ATOM 632 C CA . ALA A 1 85 ? 15.083 -4.578 -2.640 1.00 83.50 85 ALA A CA 1
ATOM 633 C C . ALA A 1 85 ? 14.666 -4.346 -4.104 1.00 83.50 85 ALA A C 1
ATOM 635 O O . ALA A 1 85 ? 13.661 -4.896 -4.543 1.00 83.50 85 ALA A O 1
ATOM 636 N N . ASN A 1 86 ? 15.468 -3.586 -4.858 1.00 87.31 86 ASN A N 1
ATOM 637 C CA . ASN A 1 86 ? 15.283 -3.302 -6.279 1.00 87.31 86 ASN A CA 1
ATOM 638 C C . ASN A 1 86 ? 13.973 -2.564 -6.618 1.00 87.31 86 ASN A C 1
ATOM 640 O O . ASN A 1 86 ? 13.325 -2.840 -7.624 1.00 87.31 86 ASN A O 1
ATOM 644 N N . GLY A 1 87 ? 13.595 -1.604 -5.776 1.00 88.31 87 GLY A N 1
ATOM 645 C CA . GLY A 1 87 ? 12.535 -0.644 -6.058 1.00 88.31 87 GLY A CA 1
ATOM 646 C C . GLY A 1 87 ? 11.273 -0.811 -5.222 1.00 88.31 87 GLY A C 1
ATOM 647 O O . GLY A 1 87 ? 11.261 -1.413 -4.149 1.00 88.31 87 GLY A O 1
ATOM 648 N N . PHE A 1 88 ? 10.210 -0.172 -5.702 1.00 90.31 88 PHE A N 1
ATOM 649 C CA . PHE A 1 88 ? 8.876 -0.247 -5.121 1.00 90.31 88 PHE A CA 1
ATOM 650 C C . PHE A 1 88 ? 8.124 -1.419 -5.751 1.00 90.31 88 PHE A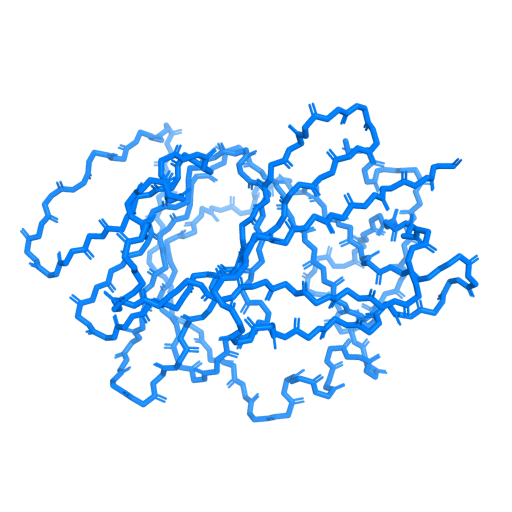 C 1
ATOM 652 O O . PHE A 1 88 ? 8.136 -1.554 -6.973 1.00 90.31 88 PHE A O 1
ATOM 659 N N . PHE A 1 89 ? 7.469 -2.245 -4.939 1.00 90.50 89 PHE A N 1
ATOM 660 C CA . PHE A 1 89 ? 6.619 -3.322 -5.434 1.00 90.50 89 PHE A CA 1
ATOM 661 C C . PHE A 1 89 ? 5.146 -3.003 -5.198 1.00 90.50 89 PHE A C 1
ATOM 663 O O . PHE A 1 89 ? 4.800 -2.297 -4.251 1.00 90.50 89 PHE A O 1
ATOM 670 N N . ILE A 1 90 ? 4.299 -3.561 -6.053 1.00 91.81 90 ILE A N 1
ATOM 671 C CA . ILE A 1 90 ? 2.867 -3.727 -5.808 1.00 91.81 90 ILE A CA 1
ATOM 672 C C . ILE A 1 90 ? 2.528 -5.202 -5.946 1.00 91.81 90 ILE A C 1
ATOM 674 O O . ILE A 1 90 ? 3.168 -5.924 -6.720 1.00 91.81 90 ILE A O 1
ATOM 678 N N . GLU A 1 91 ? 1.519 -5.632 -5.205 1.00 92.50 91 GLU A N 1
ATOM 679 C CA . GLU A 1 91 ? 1.064 -7.012 -5.210 1.00 92.50 91 GLU A CA 1
ATOM 680 C C . GLU A 1 91 ? -0.452 -7.128 -5.364 1.00 92.50 91 GLU A C 1
ATOM 682 O O . GLU A 1 91 ? -1.210 -6.185 -5.112 1.00 92.50 91 GLU A O 1
ATOM 687 N N . THR A 1 92 ? -0.894 -8.304 -5.798 1.00 92.25 92 THR A N 1
ATOM 688 C CA . THR A 1 92 ? -2.290 -8.728 -5.712 1.00 92.25 92 THR A CA 1
ATOM 689 C C . THR A 1 92 ? -2.376 -10.227 -5.447 1.00 92.25 92 THR A C 1
ATOM 691 O O . THR A 1 92 ? -1.537 -11.009 -5.894 1.00 92.25 92 THR A O 1
ATOM 694 N N . HIS A 1 93 ? -3.401 -10.633 -4.708 1.00 92.19 93 HIS A N 1
ATOM 695 C CA . HIS A 1 93 ? -3.691 -12.023 -4.367 1.00 92.19 93 HIS A CA 1
ATOM 696 C C . HIS A 1 93 ? -5.143 -12.158 -3.903 1.00 92.19 93 HIS A C 1
ATOM 698 O O . HIS A 1 93 ? -5.794 -11.175 -3.552 1.00 92.19 93 HIS A O 1
ATOM 704 N N . ASP A 1 94 ? -5.666 -13.378 -3.856 1.00 91.75 94 ASP A N 1
ATOM 705 C CA . ASP A 1 94 ? -7.093 -13.652 -3.653 1.00 91.75 94 ASP A CA 1
ATOM 706 C C . ASP A 1 94 ? -7.612 -13.451 -2.216 1.00 91.75 94 ASP A C 1
ATOM 708 O O . ASP A 1 94 ? -8.824 -13.337 -2.002 1.00 91.75 94 ASP A O 1
ATOM 712 N N . PHE A 1 95 ? -6.721 -13.379 -1.229 1.00 92.56 95 PHE A N 1
ATOM 713 C CA . PHE A 1 95 ? -7.076 -13.196 0.176 1.00 92.56 95 PHE A CA 1
ATOM 714 C C . PHE A 1 95 ? -7.071 -11.716 0.593 1.00 92.56 95 PHE A C 1
ATOM 716 O O . PHE A 1 95 ? -6.310 -10.923 0.044 1.00 92.56 95 PHE A O 1
ATOM 723 N N . PRO A 1 96 ? -7.926 -11.309 1.550 1.00 95.31 96 PRO A N 1
ATOM 724 C CA . PRO A 1 96 ? -7.977 -9.927 2.006 1.00 95.31 96 PRO A CA 1
ATOM 725 C C . PRO A 1 96 ? -6.901 -9.624 3.051 1.00 95.31 96 PRO A C 1
ATOM 727 O O . PRO A 1 96 ? -6.498 -10.498 3.822 1.00 95.31 96 PRO A O 1
ATOM 730 N N . HIS A 1 97 ? -6.567 -8.342 3.168 1.00 96.25 97 HIS A N 1
ATOM 731 C CA . HIS A 1 97 ? -5.801 -7.802 4.280 1.00 96.25 97 HIS A CA 1
ATOM 732 C C . HIS A 1 97 ? -6.616 -6.867 5.148 1.00 96.25 97 HIS A C 1
ATOM 734 O O . HIS A 1 97 ? -7.511 -6.155 4.696 1.00 96.25 97 HIS A O 1
ATOM 740 N N . VAL A 1 98 ? -6.229 -6.816 6.413 1.00 96.94 98 VAL A N 1
ATOM 741 C CA . VAL A 1 98 ? -6.579 -5.714 7.298 1.00 96.94 98 VAL A CA 1
ATOM 742 C C . VAL A 1 98 ? -5.287 -5.146 7.839 1.00 96.94 98 VAL A C 1
ATOM 744 O O . VAL A 1 98 ? -4.514 -5.900 8.424 1.00 96.94 98 VAL A O 1
ATOM 747 N N . PHE A 1 99 ? -5.087 -3.843 7.672 1.00 97.81 99 PHE A N 1
ATOM 748 C CA . PHE A 1 99 ? -3.920 -3.130 8.178 1.00 97.81 99 PHE A CA 1
ATOM 749 C C . PHE A 1 99 ? -4.329 -2.128 9.251 1.00 97.81 99 PHE A C 1
ATOM 751 O O . PHE A 1 99 ? -5.310 -1.395 9.086 1.00 97.81 99 PHE A O 1
ATOM 758 N N . MET A 1 100 ? -3.575 -2.094 10.346 1.00 97.19 100 MET A N 1
ATOM 759 C CA . MET A 1 100 ? -3.789 -1.187 11.473 1.00 97.19 100 MET A CA 1
ATOM 760 C C . MET A 1 100 ? -2.440 -0.722 12.039 1.00 97.19 100 MET A C 1
ATOM 762 O O . MET A 1 100 ? -1.519 -1.534 12.149 1.00 97.19 100 MET A O 1
ATOM 766 N N . PRO A 1 101 ? -2.297 0.546 12.453 1.00 97.44 101 PRO A N 1
ATOM 767 C CA . PRO A 1 101 ? -1.139 0.983 13.228 1.00 97.44 101 PRO A CA 1
ATOM 768 C C . PRO A 1 101 ? -1.118 0.304 14.597 1.00 97.44 101 PRO A C 1
ATOM 770 O O . PRO A 1 101 ? -2.121 0.330 15.310 1.00 97.44 101 PRO A O 1
ATOM 773 N N . ALA A 1 102 ? 0.028 -0.249 15.000 1.00 96.50 102 ALA A N 1
ATOM 774 C CA . ALA A 1 102 ? 0.176 -0.842 16.332 1.00 96.50 102 ALA A CA 1
ATOM 775 C C . ALA A 1 102 ? 0.317 0.219 17.442 1.00 96.50 102 ALA A C 1
ATOM 777 O O . ALA A 1 102 ? 0.154 -0.082 18.624 1.00 96.50 102 ALA A O 1
ATOM 778 N N . SER A 1 103 ? 0.649 1.464 17.077 1.00 95.19 103 SER A N 1
ATOM 779 C CA . SER A 1 103 ? 0.842 2.570 18.017 1.00 95.19 103 SER A CA 1
ATOM 780 C C . SER A 1 103 ? 0.609 3.939 17.373 1.00 95.19 103 SER A C 1
ATOM 782 O O . SER A 1 103 ? 0.633 4.078 16.152 1.00 95.19 103 SER A O 1
ATOM 784 N N . GLU A 1 104 ? 0.450 4.975 18.201 1.00 94.75 104 GLU A N 1
ATOM 785 C CA . GLU A 1 104 ? 0.345 6.379 17.764 1.00 94.75 104 GLU A CA 1
ATOM 786 C C . GLU A 1 104 ? 1.611 6.906 17.071 1.00 94.75 104 GLU A C 1
ATOM 788 O O . GLU A 1 104 ? 1.562 7.926 16.389 1.00 94.75 104 GLU A O 1
ATOM 793 N N . GLN A 1 105 ? 2.755 6.242 17.261 1.00 93.94 105 GLN A N 1
ATOM 794 C CA . GLN A 1 105 ? 4.018 6.603 16.612 1.00 93.94 105 GLN A CA 1
ATOM 795 C C . GLN A 1 105 ? 4.188 5.940 15.240 1.00 93.94 105 GLN A C 1
ATOM 797 O O . GLN A 1 105 ? 5.165 6.236 14.553 1.00 93.94 105 GLN A O 1
ATOM 802 N N . SER A 1 106 ? 3.285 5.030 14.871 1.00 95.50 106 SER A N 1
ATOM 803 C CA . SER A 1 106 ? 3.332 4.315 13.600 1.00 95.50 106 SER A CA 1
ATOM 804 C C . SER A 1 106 ? 2.530 5.078 12.550 1.00 95.50 106 SER A C 1
ATOM 806 O O . SER A 1 106 ? 1.384 5.461 12.783 1.00 95.50 106 SER A O 1
ATOM 808 N N . GLU A 1 107 ? 3.134 5.290 11.387 1.00 94.50 107 GLU A N 1
ATOM 809 C CA . GLU A 1 107 ? 2.496 5.937 10.244 1.00 94.50 107 GLU A CA 1
ATOM 810 C C . GLU A 1 107 ? 2.248 4.870 9.184 1.00 94.50 107 GLU A C 1
ATOM 812 O O . GLU A 1 107 ? 3.167 4.476 8.467 1.00 94.50 107 GLU A O 1
ATOM 817 N N . ILE A 1 108 ? 1.020 4.353 9.130 1.00 97.19 108 ILE A N 1
ATOM 818 C CA . ILE A 1 108 ? 0.664 3.282 8.200 1.00 97.19 108 ILE A CA 1
ATOM 819 C C . ILE A 1 108 ? 0.042 3.888 6.953 1.00 97.19 108 ILE A C 1
ATOM 821 O O . ILE A 1 108 ? -1.007 4.535 7.012 1.00 97.19 108 ILE A O 1
ATOM 825 N N . VAL A 1 109 ? 0.709 3.666 5.825 1.00 97.00 109 VAL A N 1
ATOM 826 C CA . VAL A 1 109 ? 0.307 4.150 4.510 1.00 97.00 109 VAL A CA 1
ATOM 827 C C . VAL A 1 109 ? 0.132 2.951 3.598 1.00 97.00 109 VAL A C 1
ATOM 829 O O . VAL A 1 109 ? 1.103 2.274 3.260 1.00 97.00 109 VAL A O 1
ATOM 832 N N . ILE A 1 110 ? -1.113 2.710 3.195 1.00 98.06 110 ILE A N 1
ATOM 833 C CA . ILE A 1 110 ? -1.462 1.617 2.289 1.00 98.06 110 ILE A CA 1
ATOM 834 C C . ILE A 1 110 ? -1.726 2.198 0.908 1.00 98.06 110 ILE A C 1
ATOM 836 O O . ILE A 1 110 ? -2.695 2.934 0.705 1.00 98.06 110 ILE A O 1
ATOM 840 N N . THR A 1 111 ? -0.851 1.882 -0.037 1.00 97.19 111 THR A N 1
ATOM 841 C CA . THR A 1 111 ? -1.102 2.095 -1.458 1.00 97.19 111 THR A CA 1
ATOM 842 C C . THR A 1 111 ? -2.150 1.091 -1.910 1.00 97.19 111 THR A C 1
ATOM 844 O O . THR A 1 111 ? -2.037 -0.096 -1.618 1.00 97.19 111 THR A O 1
ATOM 847 N N . VAL A 1 112 ? -3.160 1.558 -2.633 1.00 97.00 112 VAL A N 1
ATOM 848 C CA . VAL A 1 112 ? -4.159 0.713 -3.286 1.00 97.00 112 VAL A CA 1
ATOM 849 C C . VAL A 1 112 ? -4.281 1.106 -4.746 1.00 97.00 112 VAL A C 1
ATOM 851 O O . VAL A 1 112 ? -4.117 2.276 -5.105 1.00 97.00 112 VAL A O 1
ATOM 854 N N . GLY A 1 113 ? -4.564 0.120 -5.583 1.00 94.06 113 GLY A N 1
ATOM 855 C CA . GLY A 1 113 ? -4.640 0.270 -7.020 1.00 94.06 113 GLY A CA 1
ATOM 856 C C . GLY A 1 113 ? -5.881 -0.368 -7.621 1.00 94.06 113 GLY A C 1
ATOM 857 O O . GLY A 1 113 ? -6.459 -1.304 -7.068 1.00 94.06 113 GLY A O 1
ATOM 858 N N . THR A 1 114 ? -6.271 0.138 -8.784 1.00 90.62 114 THR A N 1
ATOM 859 C CA . THR A 1 114 ? -7.279 -0.486 -9.640 1.00 90.62 114 THR A CA 1
ATOM 860 C C . THR A 1 114 ? -6.889 -0.324 -11.101 1.00 90.62 114 THR A C 1
ATOM 862 O O . THR A 1 114 ? -6.297 0.685 -11.489 1.00 90.62 114 THR A O 1
ATOM 865 N N . GLN A 1 115 ? -7.218 -1.324 -11.910 1.00 89.31 115 GLN A N 1
ATOM 866 C CA . GLN A 1 115 ? -7.042 -1.270 -13.353 1.00 89.31 115 GLN A CA 1
ATOM 867 C C . GLN A 1 115 ? -8.235 -0.533 -13.976 1.00 89.31 115 GLN A C 1
ATOM 869 O O . GLN A 1 115 ? -9.389 -0.880 -13.718 1.00 89.31 115 GLN A O 1
ATOM 874 N N . LEU A 1 116 ? -7.955 0.499 -14.769 1.00 87.00 116 LEU A N 1
ATOM 875 C CA . LEU A 1 116 ? -8.952 1.298 -15.486 1.00 87.00 116 LEU A CA 1
ATOM 876 C C . LEU A 1 116 ? -9.171 0.761 -16.906 1.00 87.00 116 LEU A C 1
ATOM 878 O O . LEU A 1 116 ? -10.311 0.579 -17.329 1.00 87.00 116 LEU A O 1
ATOM 882 N N . GLU A 1 117 ? -8.072 0.481 -17.608 1.00 86.06 117 GLU A N 1
ATOM 883 C CA . GLU A 1 117 ? -8.021 -0.078 -18.964 1.00 86.06 117 GLU A CA 1
ATOM 884 C C . GLU A 1 117 ? -6.886 -1.118 -19.051 1.00 86.06 117 GLU A C 1
ATOM 886 O O . GLU A 1 117 ? -6.201 -1.352 -18.056 1.00 86.06 117 GLU A O 1
ATOM 891 N N . GLU A 1 118 ? -6.682 -1.755 -20.213 1.00 81.56 118 GLU A N 1
ATOM 892 C CA . GLU A 1 118 ? -5.677 -2.823 -20.402 1.00 81.56 118 GLU A CA 1
ATOM 893 C C . GLU A 1 118 ? -4.302 -2.435 -19.834 1.00 81.56 118 GLU A C 1
ATOM 895 O O . GLU A 1 118 ? -3.748 -3.190 -19.036 1.00 81.56 118 GLU A O 1
ATOM 900 N N . ASP A 1 119 ? -3.865 -1.200 -20.091 1.00 81.62 119 ASP A N 1
ATOM 901 C CA . ASP A 1 119 ? -2.576 -0.676 -19.641 1.00 81.62 119 ASP A CA 1
ATOM 902 C C . ASP A 1 119 ? -2.696 0.596 -18.773 1.00 81.62 119 ASP A C 1
ATOM 904 O O . ASP A 1 119 ? -1.744 1.352 -18.623 1.00 81.62 119 ASP A O 1
ATOM 908 N N . GLN A 1 120 ? -3.858 0.883 -18.179 1.00 84.00 120 GLN A N 1
ATOM 909 C CA . GLN A 1 120 ? -4.032 2.079 -17.338 1.00 84.00 120 GLN A CA 1
ATOM 910 C C . GLN A 1 120 ? -4.435 1.719 -15.916 1.00 84.00 120 GLN A C 1
ATOM 912 O O . GLN A 1 120 ? -5.375 0.951 -15.700 1.00 84.00 120 GLN A O 1
ATOM 917 N N . PHE A 1 121 ? -3.757 2.319 -14.937 1.00 88.19 121 PHE A N 1
ATOM 918 C CA . PHE A 1 121 ? -3.919 2.013 -13.520 1.00 88.19 121 PHE A CA 1
ATOM 919 C C . PHE A 1 121 ? -4.100 3.300 -12.718 1.00 88.19 121 PHE A C 1
ATOM 921 O O . PHE A 1 121 ? -3.369 4.275 -12.873 1.00 88.19 121 PHE A O 1
ATOM 928 N N . ALA A 1 122 ? -5.066 3.306 -11.808 1.00 90.06 122 ALA A N 1
ATOM 929 C CA . ALA A 1 122 ? -5.151 4.342 -10.788 1.00 90.06 122 ALA A CA 1
ATOM 930 C C . ALA A 1 122 ? -4.501 3.823 -9.510 1.00 90.06 122 ALA A C 1
ATOM 932 O O . ALA A 1 122 ? -4.772 2.689 -9.117 1.00 90.06 122 ALA A O 1
ATOM 933 N N . LEU A 1 123 ? -3.697 4.659 -8.851 1.00 92.69 123 LEU A N 1
ATOM 934 C CA . LEU A 1 123 ? -3.106 4.376 -7.543 1.00 92.69 123 LEU A CA 1
ATOM 935 C C . LEU A 1 123 ? -3.428 5.512 -6.570 1.00 92.69 123 LEU A C 1
ATOM 937 O O . LEU A 1 123 ? -3.427 6.691 -6.932 1.00 92.69 123 LEU A O 1
ATOM 941 N N . THR A 1 124 ? -3.655 5.172 -5.307 1.00 94.56 124 THR A N 1
ATOM 942 C CA . THR A 1 124 ? -3.762 6.153 -4.224 1.00 94.56 124 THR A CA 1
ATOM 943 C C . THR A 1 124 ? -3.208 5.582 -2.925 1.00 94.56 124 THR A C 1
ATOM 945 O O . THR A 1 124 ? -3.241 4.376 -2.701 1.00 94.56 124 THR A O 1
ATOM 948 N N . ASN A 1 125 ? -2.687 6.447 -2.066 1.00 96.19 125 ASN A N 1
ATOM 949 C CA . ASN A 1 125 ? -2.220 6.113 -0.731 1.00 96.19 125 ASN A CA 1
ATOM 950 C C . ASN A 1 125 ? -3.305 6.451 0.289 1.00 96.19 125 ASN A C 1
ATOM 952 O O . ASN A 1 125 ? -3.840 7.554 0.273 1.00 96.19 125 ASN A O 1
ATOM 956 N N . PHE A 1 126 ? -3.577 5.556 1.231 1.00 96.44 126 PHE A N 1
ATOM 957 C CA . PHE A 1 126 ? -4.411 5.837 2.395 1.00 96.44 126 PHE A CA 1
ATOM 958 C C . PHE A 1 126 ? -3.551 5.919 3.650 1.00 96.44 126 PHE A C 1
ATOM 960 O O . PHE A 1 126 ? -2.923 4.932 4.030 1.00 96.44 126 PHE A O 1
ATOM 967 N N . LEU A 1 127 ? -3.574 7.072 4.323 1.00 96.25 127 LEU A N 1
ATOM 968 C CA . LEU A 1 127 ? -3.061 7.190 5.685 1.00 96.25 127 LEU A CA 1
ATOM 969 C C . LEU A 1 127 ? -4.080 6.591 6.660 1.00 96.25 127 LEU A C 1
ATOM 971 O O . LEU A 1 127 ? -5.206 7.089 6.788 1.00 96.25 127 LEU A O 1
ATOM 975 N N . VAL A 1 128 ? -3.665 5.547 7.371 1.00 97.00 128 VAL A N 1
ATOM 976 C CA . VAL A 1 128 ? -4.462 4.866 8.393 1.00 97.00 128 VAL A CA 1
ATOM 977 C C . VAL A 1 128 ? -4.003 5.366 9.766 1.00 97.00 128 VAL A C 1
ATOM 979 O O . VAL A 1 128 ? -2.906 5.015 10.197 1.00 97.00 128 VAL A O 1
ATOM 982 N N . PRO A 1 129 ? -4.775 6.224 10.459 1.00 94.69 129 PRO A N 1
ATOM 983 C CA . PRO A 1 129 ? -4.395 6.717 11.780 1.00 94.69 129 PRO A CA 1
ATOM 984 C C . PRO A 1 129 ? -4.570 5.645 12.861 1.00 94.69 129 PRO A C 1
ATOM 986 O O . PRO A 1 129 ? -5.395 4.735 12.736 1.00 94.69 129 PRO A O 1
ATOM 989 N N . HIS A 1 130 ? -3.824 5.781 13.958 1.00 96.25 130 HIS A N 1
ATOM 990 C CA . HIS A 1 130 ? -4.002 4.935 15.138 1.00 96.25 130 HIS A CA 1
ATOM 991 C C . HIS A 1 130 ? -5.447 5.019 15.662 1.00 96.25 130 HIS A C 1
ATOM 993 O O . HIS A 1 130 ? -6.055 6.091 15.657 1.00 96.25 130 HIS A O 1
ATOM 999 N N . GLY A 1 131 ? -5.998 3.882 16.099 1.00 95.50 131 GLY A N 1
ATOM 1000 C CA . GLY A 1 131 ? -7.418 3.754 16.451 1.00 95.50 131 GLY A CA 1
ATOM 1001 C C . GLY A 1 131 ? -8.350 3.519 15.255 1.00 95.50 131 GLY A C 1
ATOM 1002 O O . GLY A 1 131 ? -9.568 3.561 15.417 1.00 95.50 131 GLY A O 1
ATOM 1003 N N . SER A 1 132 ? -7.797 3.265 14.065 1.00 96.25 132 SER A N 1
ATOM 1004 C CA . SER A 1 132 ? -8.544 2.866 12.870 1.00 96.25 132 SER A CA 1
ATOM 1005 C C . SER A 1 132 ? -7.841 1.728 12.124 1.00 96.25 132 SER A C 1
ATOM 1007 O O . SER A 1 132 ? -6.678 1.416 12.391 1.00 96.25 132 SER A O 1
ATOM 1009 N N . GLY A 1 133 ? -8.547 1.118 11.177 1.00 97.06 133 GLY A N 1
ATOM 1010 C CA . GLY A 1 133 ? -8.009 0.111 10.274 1.00 97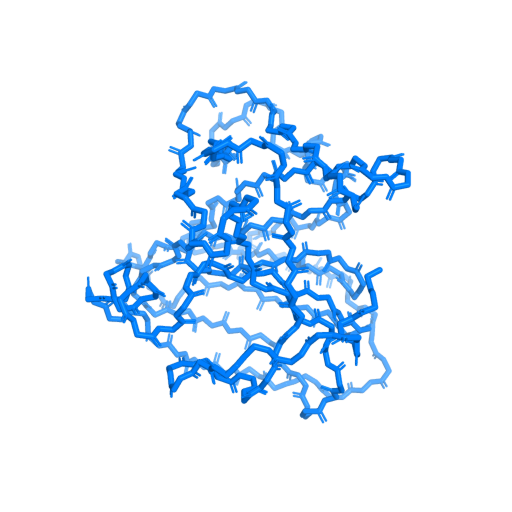.06 133 GLY A CA 1
ATOM 1011 C C . GLY A 1 133 ? -8.536 0.268 8.856 1.00 97.06 133 GLY A C 1
ATOM 1012 O O . GLY A 1 133 ? -9.562 0.906 8.616 1.00 97.06 133 GLY A O 1
ATOM 1013 N N . ILE A 1 134 ? -7.833 -0.341 7.906 1.00 98.00 134 ILE A N 1
ATOM 1014 C CA . ILE A 1 134 ? -8.272 -0.460 6.515 1.00 98.00 134 ILE A CA 1
ATOM 1015 C C . ILE A 1 134 ? -8.398 -1.935 6.145 1.00 98.00 134 ILE A C 1
ATOM 1017 O O . ILE A 1 134 ? -7.469 -2.713 6.338 1.00 98.00 134 ILE A O 1
ATOM 1021 N N . LEU A 1 135 ? -9.563 -2.317 5.625 1.00 97.75 135 LEU A N 1
ATOM 1022 C CA . LEU A 1 135 ? -9.804 -3.590 4.959 1.00 97.75 135 LEU A CA 1
ATOM 1023 C C . LEU A 1 135 ? -9.521 -3.410 3.469 1.00 97.75 135 LEU A C 1
ATOM 1025 O O . LEU A 1 135 ? -10.214 -2.645 2.789 1.00 97.75 135 LEU A O 1
ATOM 1029 N N . VAL A 1 136 ? -8.537 -4.157 2.985 1.00 97.56 136 VAL A N 1
ATOM 1030 C CA . VAL A 1 136 ? -8.200 -4.317 1.574 1.00 97.56 136 VAL A CA 1
ATOM 1031 C C . VAL A 1 136 ? -8.764 -5.668 1.125 1.00 97.56 136 VAL A C 1
ATOM 1033 O O . VAL A 1 136 ? -8.320 -6.705 1.623 1.00 97.56 136 VAL A O 1
ATOM 1036 N N . PRO A 1 137 ? -9.794 -5.701 0.263 1.00 95.50 137 PRO A N 1
ATOM 1037 C CA . PRO A 1 137 ? -10.340 -6.956 -0.238 1.00 95.50 137 PRO A CA 1
ATOM 1038 C C . PRO A 1 137 ? -9.314 -7.774 -1.026 1.00 95.50 137 PRO A C 1
ATOM 1040 O O . PRO A 1 137 ? -8.340 -7.246 -1.555 1.00 95.50 137 PRO A O 1
ATOM 1043 N N . GLY A 1 138 ? -9.583 -9.073 -1.158 1.00 93.06 138 GLY A N 1
ATOM 1044 C CA . GLY A 1 138 ? -8.826 -9.913 -2.078 1.00 93.06 138 GLY A CA 1
ATOM 1045 C C . GLY A 1 138 ? -8.949 -9.425 -3.523 1.00 93.06 138 GLY A C 1
ATOM 1046 O O . GLY A 1 138 ? -10.009 -8.959 -3.949 1.00 93.06 138 GLY A O 1
ATOM 1047 N N . ASN A 1 139 ? -7.873 -9.601 -4.279 1.00 92.31 139 ASN A N 1
ATOM 1048 C CA . ASN A 1 139 ? -7.636 -9.165 -5.656 1.00 92.31 139 ASN A CA 1
ATOM 1049 C C . ASN A 1 139 ? -7.486 -7.644 -5.841 1.00 92.31 139 ASN A C 1
ATOM 1051 O O . ASN A 1 139 ? -7.398 -7.173 -6.976 1.00 92.31 139 ASN A O 1
ATOM 1055 N N . THR A 1 140 ? -7.445 -6.863 -4.758 1.00 95.00 140 THR A N 1
ATOM 1056 C CA . THR A 1 140 ? -7.075 -5.445 -4.820 1.00 95.00 140 THR A CA 1
ATOM 1057 C C . THR A 1 140 ? -5.563 -5.323 -4.998 1.00 95.00 140 THR A C 1
ATOM 1059 O O . THR A 1 140 ? -4.811 -5.960 -4.269 1.00 95.00 140 THR A O 1
ATOM 1062 N N . ILE A 1 141 ? -5.107 -4.483 -5.932 1.00 95.56 141 ILE A N 1
ATOM 1063 C CA . ILE A 1 141 ? -3.685 -4.118 -6.039 1.00 95.56 141 ILE A CA 1
ATOM 1064 C C . ILE A 1 141 ? -3.314 -3.317 -4.797 1.00 95.56 141 ILE A C 1
ATOM 1066 O O . ILE A 1 141 ? -4.024 -2.364 -4.469 1.00 95.56 141 ILE A O 1
ATOM 1070 N N . HIS A 1 142 ? -2.221 -3.651 -4.123 1.00 96.50 142 HIS A N 1
ATOM 1071 C CA . HIS A 1 142 ? -1.807 -2.912 -2.936 1.00 96.50 142 HIS A CA 1
ATOM 1072 C C . HIS A 1 142 ? -0.302 -2.976 -2.666 1.00 96.50 142 HIS A C 1
ATOM 1074 O O . HIS A 1 142 ? 0.432 -3.743 -3.283 1.00 96.50 142 HIS A O 1
ATOM 1080 N N . ALA A 1 143 ? 0.146 -2.106 -1.762 1.00 95.62 143 ALA A N 1
ATOM 1081 C CA . ALA A 1 143 ? 1.466 -2.131 -1.144 1.00 95.62 143 ALA A CA 1
ATOM 1082 C C . ALA A 1 143 ? 1.423 -1.364 0.184 1.00 95.62 143 ALA A C 1
ATOM 1084 O O . ALA A 1 143 ? 0.633 -0.435 0.354 1.00 95.62 143 ALA A O 1
ATOM 1085 N N . ASP A 1 144 ? 2.312 -1.692 1.111 1.00 95.06 144 ASP A N 1
AT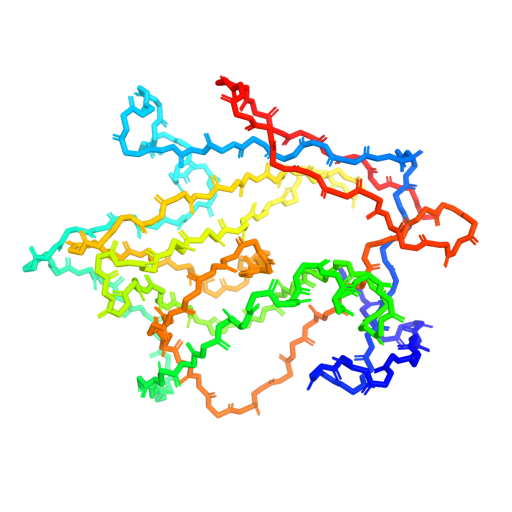OM 1086 C CA . ASP A 1 144 ? 2.463 -1.012 2.403 1.00 95.06 144 ASP A CA 1
ATOM 1087 C C . ASP A 1 144 ? 3.804 -0.264 2.518 1.00 95.06 144 ASP A C 1
ATOM 1089 O O . ASP A 1 144 ? 4.171 0.244 3.580 1.00 95.06 144 ASP A O 1
ATOM 1093 N N . ALA A 1 145 ? 4.532 -0.144 1.402 1.00 91.62 145 ALA A N 1
ATOM 1094 C CA . ALA A 1 145 ? 5.943 0.228 1.379 1.00 91.62 145 ALA A CA 1
ATOM 1095 C C . ALA A 1 145 ? 6.254 1.688 1.773 1.00 91.62 145 ALA A C 1
ATOM 1097 O O . ALA A 1 145 ? 7.427 2.056 1.909 1.00 91.62 145 ALA A O 1
ATOM 1098 N N . PHE A 1 146 ? 5.231 2.529 1.942 1.00 94.06 146 PHE A N 1
ATOM 1099 C CA . PHE A 1 146 ? 5.354 3.890 2.471 1.00 94.06 146 PHE A CA 1
ATOM 1100 C C . PHE A 1 146 ? 5.165 3.981 3.989 1.00 94.06 146 PHE A C 1
ATOM 1102 O O . PHE A 1 146 ? 5.376 5.051 4.555 1.00 94.06 146 PHE A O 1
ATOM 1109 N N . SER A 1 147 ? 4.808 2.877 4.642 1.00 95.56 147 SER A N 1
ATOM 1110 C CA . SER A 1 147 ? 4.600 2.833 6.085 1.00 95.56 147 SER A CA 1
ATOM 1111 C C . SER A 1 147 ? 5.905 2.977 6.875 1.00 95.56 147 SER A C 1
ATOM 1113 O O . SER A 1 147 ? 6.999 2.654 6.402 1.00 95.56 147 SER A O 1
ATOM 1115 N N . SER A 1 148 ? 5.787 3.445 8.116 1.00 95.44 148 SER A N 1
ATOM 1116 C CA . SER A 1 148 ? 6.879 3.501 9.088 1.00 95.44 148 SER A CA 1
ATOM 1117 C C . SER A 1 148 ? 6.396 3.120 10.492 1.00 95.44 148 SER A C 1
ATOM 1119 O O . SER A 1 148 ? 5.259 3.406 10.867 1.00 95.44 148 SER A O 1
ATOM 1121 N N . GLY A 1 149 ? 7.263 2.478 11.281 1.00 96.00 149 GLY A N 1
ATOM 1122 C CA . GLY A 1 149 ? 6.896 1.960 12.603 1.00 96.00 149 GLY A CA 1
ATOM 1123 C C . GLY A 1 149 ? 6.221 0.587 12.542 1.00 96.00 149 GLY A C 1
ATOM 1124 O O . GLY A 1 149 ? 6.440 -0.171 11.597 1.00 96.00 149 GLY A O 1
ATOM 1125 N N . SER A 1 150 ? 5.440 0.257 13.569 1.00 97.12 150 SER A N 1
ATOM 1126 C CA . SER A 1 150 ? 4.829 -1.064 13.739 1.00 97.12 150 SER A CA 1
ATOM 1127 C C . SER A 1 150 ? 3.438 -1.128 13.111 1.00 97.12 150 SER A C 1
ATOM 1129 O O . SER A 1 150 ? 2.548 -0.330 13.423 1.00 97.12 150 SER A O 1
ATOM 1131 N N . ILE A 1 151 ? 3.233 -2.126 12.259 1.00 97.69 151 ILE A N 1
ATOM 1132 C CA . ILE A 1 151 ? 1.965 -2.420 11.600 1.00 97.69 151 ILE A CA 1
ATOM 1133 C C . ILE A 1 151 ? 1.428 -3.761 12.090 1.00 97.69 151 ILE A C 1
ATOM 1135 O O . ILE A 1 151 ? 2.169 -4.734 12.220 1.00 97.69 151 ILE A O 1
ATOM 1139 N N . ILE A 1 152 ? 0.125 -3.810 12.342 1.00 97.44 152 ILE A N 1
ATOM 1140 C CA . ILE A 1 152 ? -0.624 -5.050 12.513 1.00 97.44 152 ILE A CA 1
ATOM 1141 C C . ILE A 1 152 ? -1.277 -5.367 11.172 1.00 97.44 152 ILE A C 1
ATOM 1143 O O . ILE A 1 152 ? -2.029 -4.545 10.644 1.00 97.44 152 ILE A O 1
ATOM 1147 N N . ALA A 1 153 ? -1.023 -6.565 10.653 1.00 96.38 153 ALA A N 1
ATOM 1148 C CA . ALA A 1 153 ? -1.649 -7.075 9.444 1.00 96.38 153 ALA A CA 1
ATOM 1149 C C . ALA A 1 153 ? -2.373 -8.399 9.714 1.00 96.38 153 ALA A C 1
ATOM 1151 O O . ALA A 1 153 ? -1.880 -9.261 10.441 1.00 96.38 153 ALA A O 1
ATOM 1152 N N . LEU A 1 154 ? -3.541 -8.583 9.104 1.00 95.00 154 LEU A N 1
ATOM 1153 C CA . LEU A 1 154 ? -4.177 -9.896 8.983 1.00 95.00 154 LEU A CA 1
ATOM 1154 C C . LEU A 1 154 ? -3.688 -10.562 7.689 1.00 95.00 154 LEU A C 1
ATOM 1156 O O . LEU A 1 154 ? -3.972 -10.070 6.597 1.00 95.00 154 LEU A O 1
ATOM 1160 N N . LEU A 1 155 ? -2.952 -11.669 7.825 1.00 90.38 155 LEU A N 1
ATOM 1161 C CA . LEU A 1 155 ? -2.352 -12.431 6.721 1.00 90.38 155 LEU A CA 1
ATOM 1162 C C . LEU A 1 155 ? -2.839 -13.884 6.732 1.00 90.38 155 LEU A C 1
ATOM 1164 O O . LEU A 1 155 ? -3.155 -14.430 7.790 1.00 90.38 155 LEU A O 1
ATOM 1168 N N . THR A 1 156 ? -2.839 -14.558 5.585 1.00 89.50 156 THR A N 1
ATOM 1169 C CA . THR A 1 156 ? -3.049 -16.014 5.523 1.00 89.50 156 THR A CA 1
ATOM 1170 C C . THR A 1 156 ? -1.731 -16.770 5.319 1.00 89.50 156 THR A C 1
ATOM 1172 O O . THR A 1 156 ? -0.672 -16.167 5.162 1.00 89.50 156 THR A O 1
ATOM 1175 N N . HIS A 1 157 ? -1.766 -18.102 5.406 1.00 80.12 157 HIS A N 1
ATOM 1176 C CA . HIS A 1 157 ? -0.599 -18.929 5.087 1.00 80.12 157 HIS A CA 1
ATOM 1177 C C . HIS A 1 157 ? -0.240 -18.733 3.614 1.00 80.12 157 HIS A C 1
ATOM 1179 O O . HIS A 1 157 ? -1.155 -18.808 2.805 1.00 80.12 157 HIS A O 1
ATOM 1185 N N . CYS A 1 158 ? 1.048 -18.539 3.289 1.00 64.00 158 CYS A N 1
ATOM 1186 C CA . CYS A 1 158 ? 1.545 -18.243 1.938 1.00 64.00 158 CYS A CA 1
ATOM 1187 C C . CYS A 1 158 ? 0.743 -18.954 0.842 1.00 64.00 158 CYS A C 1
ATOM 1189 O O . CYS A 1 158 ? 0.941 -20.145 0.581 1.00 64.00 158 CYS A O 1
ATOM 1191 N N . THR A 1 159 ? -0.161 -18.201 0.230 1.00 66.56 159 THR A N 1
ATOM 1192 C CA . THR A 1 159 ? -0.694 -18.456 -1.101 1.00 66.56 159 THR A CA 1
ATOM 1193 C C . THR A 1 159 ? 0.142 -17.650 -2.091 1.00 66.56 159 THR A C 1
ATOM 1195 O O . THR A 1 159 ? 0.888 -16.749 -1.702 1.00 66.56 159 THR A O 1
ATOM 1198 N N . GLU A 1 160 ? 0.110 -18.036 -3.362 1.00 78.56 160 GLU A N 1
ATOM 1199 C CA . GLU A 1 160 ? 0.843 -17.314 -4.401 1.00 78.56 160 GLU A CA 1
ATOM 1200 C C . GLU A 1 160 ? 0.290 -15.884 -4.527 1.00 78.56 160 GLU A C 1
ATOM 1202 O O . GLU A 1 160 ? -0.924 -15.677 -4.466 1.00 78.56 160 GLU A O 1
ATO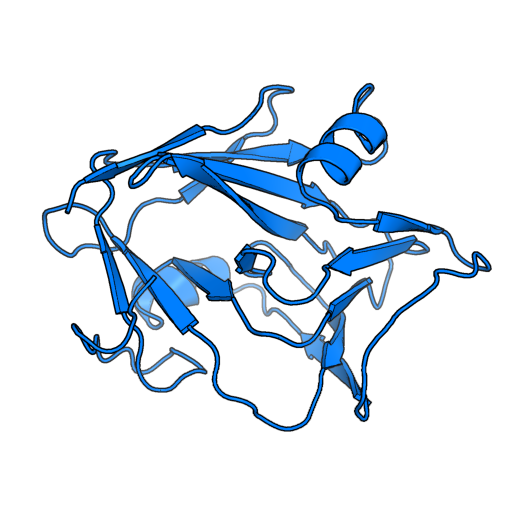M 1207 N N . ALA A 1 161 ? 1.187 -14.908 -4.673 1.00 83.12 161 ALA A N 1
ATOM 1208 C CA . ALA A 1 161 ? 0.856 -13.512 -4.932 1.00 83.12 161 ALA A CA 1
ATOM 1209 C C . ALA A 1 161 ? 1.518 -13.071 -6.238 1.00 83.12 161 ALA A C 1
ATOM 1211 O O . ALA A 1 161 ? 2.679 -13.402 -6.498 1.00 83.12 161 ALA A O 1
ATOM 1212 N N . ASP A 1 162 ? 0.786 -12.307 -7.042 1.00 87.25 162 ASP A N 1
ATOM 1213 C CA . ASP A 1 162 ? 1.337 -11.643 -8.215 1.00 87.25 162 ASP A CA 1
ATOM 1214 C C . ASP A 1 162 ? 2.033 -10.369 -7.757 1.00 87.25 162 ASP A C 1
ATOM 1216 O O . ASP A 1 162 ? 1.381 -9.387 -7.401 1.00 87.25 162 ASP A O 1
ATOM 1220 N N . VAL A 1 163 ? 3.363 -10.386 -7.774 1.00 88.62 163 VAL A N 1
ATOM 1221 C CA . VAL A 1 163 ? 4.192 -9.261 -7.337 1.00 88.62 163 VAL A CA 1
ATOM 1222 C C . VAL A 1 163 ? 4.978 -8.719 -8.516 1.00 88.62 163 VAL A C 1
ATOM 1224 O O . VAL A 1 163 ? 5.645 -9.474 -9.230 1.00 88.62 163 VAL A O 1
ATOM 1227 N N . VAL A 1 164 ? 4.949 -7.401 -8.697 1.00 88.75 164 VAL A N 1
ATOM 1228 C CA . VAL A 1 164 ? 5.747 -6.706 -9.712 1.00 88.75 164 VAL A CA 1
ATOM 1229 C C . VAL A 1 164 ? 6.545 -5.570 -9.088 1.00 88.75 164 VAL A C 1
ATOM 1231 O O . VAL A 1 164 ? 6.051 -4.857 -8.216 1.00 88.75 164 VAL A O 1
ATOM 1234 N N . LEU A 1 165 ? 7.777 -5.382 -9.555 1.00 89.88 165 LEU A N 1
ATOM 1235 C CA . LEU A 1 165 ? 8.595 -4.226 -9.205 1.00 89.88 165 LEU A CA 1
ATOM 1236 C C . LEU A 1 165 ? 8.405 -3.113 -10.236 1.00 89.88 165 LEU A C 1
ATOM 1238 O O . LEU A 1 165 ? 8.578 -3.336 -11.436 1.00 89.88 165 LEU A O 1
ATOM 1242 N N . MET A 1 166 ? 8.126 -1.902 -9.769 1.00 88.69 166 MET A N 1
ATOM 1243 C CA . MET A 1 166 ? 7.919 -0.728 -10.612 1.00 88.69 166 MET A CA 1
ATOM 1244 C C . MET A 1 166 ? 9.251 -0.132 -11.063 1.00 88.69 166 MET A C 1
ATOM 1246 O O . MET A 1 166 ? 10.063 0.313 -10.246 1.00 88.69 166 MET A O 1
ATOM 1250 N N . HIS A 1 167 ? 9.453 -0.106 -12.375 1.00 89.44 167 HIS A N 1
ATOM 1251 C CA . HIS A 1 167 ? 10.682 0.317 -13.025 1.00 89.44 167 HIS A CA 1
ATOM 1252 C C . HIS A 1 167 ? 10.409 1.292 -14.166 1.00 89.44 167 HIS A C 1
ATOM 1254 O O . HIS A 1 167 ? 9.311 1.361 -14.721 1.00 89.44 167 HIS A O 1
ATOM 1260 N N . GLN A 1 168 ? 11.435 2.064 -14.493 1.00 89.00 168 GLN A N 1
ATOM 1261 C CA . GLN A 1 168 ? 11.492 2.874 -15.701 1.00 89.00 168 GLN A CA 1
ATOM 1262 C C . GLN A 1 168 ? 11.755 1.982 -16.931 1.00 89.00 168 GLN A C 1
ATOM 1264 O O . GLN A 1 168 ? 12.165 0.830 -16.771 1.00 89.00 168 GLN A O 1
ATOM 1269 N N . PRO A 1 169 ? 11.608 2.504 -18.166 1.00 84.00 169 PRO A N 1
ATOM 1270 C CA . PRO A 1 169 ? 11.887 1.735 -19.383 1.00 84.00 169 PRO A CA 1
ATOM 1271 C C . PRO A 1 169 ? 13.353 1.298 -19.544 1.00 84.00 169 PRO A C 1
ATOM 1273 O O . PRO A 1 169 ? 13.660 0.506 -20.429 1.00 84.00 169 PRO A O 1
ATOM 1276 N N . ASP A 1 170 ? 14.270 1.847 -18.740 1.00 86.81 170 ASP A N 1
ATOM 1277 C CA . ASP A 1 170 ? 15.691 1.484 -18.709 1.00 86.81 170 ASP A CA 1
ATOM 1278 C C . ASP A 1 170 ? 16.038 0.448 -17.622 1.00 86.81 170 ASP A C 1
ATOM 1280 O O . ASP A 1 170 ? 17.212 0.288 -17.283 1.00 86.81 170 ASP A O 1
ATOM 1284 N N . ASP A 1 171 ? 15.027 -0.233 -17.073 1.00 84.81 171 ASP A N 1
ATOM 1285 C CA . ASP A 1 171 ? 15.124 -1.224 -15.994 1.00 84.81 171 ASP A CA 1
ATOM 1286 C C . ASP A 1 171 ? 15.703 -0.682 -14.675 1.00 84.81 171 ASP A C 1
ATOM 1288 O O . ASP A 1 171 ? 16.106 -1.458 -13.806 1.00 84.81 171 ASP A O 1
ATOM 1292 N N . SER A 1 172 ? 15.738 0.639 -14.469 1.00 88.12 172 SER A N 1
ATOM 1293 C CA . SER A 1 172 ? 16.060 1.221 -13.159 1.00 88.12 172 SER A CA 1
ATOM 1294 C C . SER A 1 172 ? 14.804 1.392 -12.286 1.00 88.12 172 SER A C 1
ATOM 1296 O O . SER A 1 172 ? 13.714 1.613 -12.825 1.00 88.12 172 SER A O 1
ATOM 1298 N N . PRO A 1 173 ? 14.906 1.300 -10.942 1.00 89.88 173 PRO A N 1
ATOM 1299 C CA . PRO A 1 173 ? 13.757 1.481 -10.056 1.00 89.88 173 PRO A CA 1
ATOM 1300 C C . PRO A 1 173 ? 13.026 2.801 -10.306 1.00 89.88 173 PRO A C 1
ATOM 1302 O O . PRO A 1 173 ? 13.652 3.864 -10.334 1.00 89.88 173 PRO A O 1
ATOM 1305 N N . LEU A 1 174 ? 11.699 2.747 -10.442 1.00 89.62 174 LEU A N 1
ATOM 1306 C CA . LEU A 1 174 ? 10.882 3.939 -10.645 1.00 89.62 174 LEU A CA 1
ATOM 1307 C C . LEU A 1 174 ? 10.908 4.805 -9.374 1.00 89.62 174 LEU A C 1
ATOM 1309 O O . LEU A 1 174 ? 10.553 4.324 -8.293 1.00 89.62 174 LEU A O 1
ATOM 1313 N N . PRO A 1 175 ? 11.283 6.093 -9.458 1.00 89.38 175 PRO A N 1
ATOM 1314 C CA . PRO A 1 175 ? 11.124 7.011 -8.342 1.00 89.38 175 PRO A CA 1
ATOM 1315 C C . PRO A 1 175 ? 9.636 7.238 -8.059 1.00 89.38 175 PRO A C 1
ATOM 1317 O O . PRO A 1 175 ? 8.939 7.862 -8.857 1.00 89.38 175 PRO A O 1
ATOM 1320 N N . ILE A 1 176 ? 9.160 6.767 -6.904 1.00 90.12 176 ILE A N 1
ATOM 1321 C CA . ILE A 1 176 ? 7.774 6.962 -6.460 1.00 90.12 176 ILE A CA 1
ATOM 1322 C C . ILE A 1 176 ? 7.745 7.797 -5.186 1.00 90.12 176 ILE A C 1
ATOM 1324 O O . ILE A 1 176 ? 8.494 7.537 -4.235 1.00 90.12 176 ILE A O 1
ATOM 1328 N N . LYS A 1 177 ? 6.878 8.807 -5.163 1.00 89.38 177 LYS A N 1
ATOM 1329 C CA . LYS A 1 177 ? 6.695 9.709 -4.025 1.00 89.38 177 LYS A CA 1
ATOM 1330 C C . LYS A 1 177 ? 5.230 9.793 -3.629 1.00 89.38 177 LYS A C 1
ATOM 1332 O O . LYS A 1 177 ? 4.327 9.550 -4.425 1.00 89.38 177 LYS A O 1
ATOM 1337 N N . ILE A 1 178 ? 5.019 10.166 -2.373 1.00 88.75 178 ILE A N 1
ATOM 1338 C CA . ILE A 1 178 ? 3.702 10.544 -1.878 1.00 88.75 178 ILE A CA 1
ATOM 1339 C C . ILE A 1 178 ? 3.428 11.976 -2.330 1.00 88.75 178 ILE A C 1
ATOM 1341 O O . ILE A 1 178 ? 4.184 12.888 -1.985 1.00 88.75 178 ILE A O 1
ATOM 1345 N N . ASP A 1 179 ? 2.331 12.168 -3.054 1.00 86.38 179 ASP A N 1
ATOM 1346 C CA . ASP A 1 179 ? 1.780 13.489 -3.324 1.00 86.38 179 ASP A CA 1
ATOM 1347 C C . ASP A 1 179 ? 0.816 13.873 -2.199 1.00 86.38 179 ASP A C 1
ATOM 1349 O O . ASP A 1 179 ? -0.194 13.217 -1.953 1.00 86.38 179 ASP A O 1
ATOM 1353 N N . THR A 1 180 ? 1.142 14.940 -1.477 1.00 75.06 180 THR A N 1
ATOM 1354 C CA . THR A 1 180 ? 0.284 15.479 -0.414 1.00 75.06 180 THR A CA 1
ATOM 1355 C C . THR A 1 180 ? -0.787 16.431 -0.949 1.00 75.06 180 THR A C 1
ATOM 1357 O O . THR A 1 180 ? -1.550 16.998 -0.165 1.00 75.06 180 THR A O 1
ATOM 1360 N N . SER A 1 181 ? -0.857 16.630 -2.268 1.00 63.47 181 SER A N 1
ATOM 1361 C CA . SER A 1 181 ? -1.937 17.365 -2.912 1.00 63.47 181 SER A CA 1
ATOM 1362 C C . SER A 1 181 ? -3.237 16.552 -2.925 1.00 63.47 181 SER A C 1
ATOM 1364 O O . SER A 1 181 ? -3.234 15.327 -3.009 1.00 63.47 181 SER A O 1
ATOM 1366 N N . GLU A 1 182 ? -4.385 17.232 -2.860 1.00 53.91 182 GLU A N 1
ATOM 1367 C CA . GLU A 1 182 ? -5.718 16.602 -2.857 1.00 53.91 182 GLU A CA 1
ATOM 1368 C C . GLU A 1 182 ? -6.169 16.128 -4.261 1.00 53.91 182 GLU A C 1
ATOM 1370 O O . GLU A 1 182 ? -7.319 16.326 -4.661 1.00 53.91 182 GLU A O 1
ATOM 1375 N N . ARG A 1 183 ? -5.262 15.557 -5.060 1.00 57.22 183 ARG A N 1
ATOM 1376 C CA . ARG A 1 183 ? -5.541 15.042 -6.414 1.00 57.22 183 ARG A CA 1
ATOM 1377 C C . ARG A 1 183 ? -5.758 13.523 -6.400 1.00 57.22 183 ARG A C 1
ATOM 1379 O O . ARG A 1 183 ? -5.533 12.868 -5.393 1.00 57.22 183 ARG A O 1
ATOM 1386 N N . LEU A 1 184 ? -6.224 12.960 -7.517 1.00 53.53 184 LEU A N 1
ATOM 1387 C CA . LEU A 1 184 ? -6.200 11.511 -7.766 1.00 53.53 184 LEU A CA 1
ATOM 1388 C C . LEU A 1 184 ? -4.948 11.161 -8.575 1.00 53.53 184 LEU A C 1
ATOM 1390 O O . LEU A 1 184 ? -4.591 11.906 -9.488 1.00 53.53 184 LEU A O 1
ATOM 1394 N N . GLY A 1 185 ? -4.286 10.056 -8.226 1.00 54.34 185 GLY A N 1
ATOM 1395 C CA . GLY A 1 185 ? -3.079 9.588 -8.903 1.00 54.34 185 GLY A CA 1
ATOM 1396 C C . GLY A 1 185 ? -3.455 8.684 -10.055 1.00 54.34 185 GLY A C 1
ATOM 1397 O O . GLY A 1 185 ? -4.190 7.715 -9.863 1.00 54.34 185 GLY A O 1
ATOM 1398 N N . LEU A 1 186 ? -2.960 9.003 -11.244 1.00 57.28 186 LEU A N 1
ATOM 1399 C CA . LEU A 1 186 ? -3.127 8.190 -12.443 1.00 57.28 186 LEU A CA 1
ATOM 1400 C C . LEU A 1 186 ? -1.740 7.746 -12.912 1.00 57.28 186 LEU A C 1
ATOM 1402 O O . LEU A 1 186 ? -0.812 8.553 -12.903 1.00 57.28 186 LEU A O 1
ATOM 1406 N N . ALA A 1 187 ? -1.610 6.476 -13.287 1.00 55.00 187 ALA A N 1
ATOM 1407 C CA . ALA A 1 187 ? -0.401 5.886 -13.847 1.00 55.00 187 ALA A CA 1
ATOM 1408 C C . ALA A 1 187 ? -0.746 5.139 -15.147 1.00 55.00 187 ALA A C 1
ATOM 1410 O O . ALA A 1 187 ? -1.709 4.371 -15.196 1.00 55.00 187 ALA A O 1
ATOM 1411 N N . GLU A 1 188 ? 0.048 5.346 -16.195 1.00 53.12 188 GLU A N 1
ATOM 1412 C CA . GLU A 1 188 ? -0.071 4.617 -17.463 1.00 53.12 188 GLU A CA 1
ATOM 1413 C C . GLU A 1 188 ? 1.071 3.589 -17.583 1.00 53.12 188 GLU A C 1
ATOM 1415 O O . GLU A 1 188 ? 2.247 3.898 -17.368 1.00 53.12 188 GLU A O 1
ATOM 1420 N N . TRP A 1 189 ? 0.712 2.344 -17.896 1.00 51.25 189 TRP A N 1
ATOM 1421 C CA . TRP A 1 189 ? 1.616 1.255 -18.270 1.00 51.25 189 TRP A CA 1
ATOM 1422 C C . TRP A 1 189 ? 1.770 1.284 -19.799 1.00 51.25 189 TRP A C 1
ATOM 1424 O O . TRP A 1 189 ? 0.829 1.577 -20.528 1.00 51.25 189 TRP A O 1
ATOM 1434 N N . HIS A 1 190 ? 2.963 0.991 -20.305 1.00 47.47 190 HIS A N 1
ATOM 1435 C CA . HIS A 1 190 ? 3.142 0.505 -21.671 1.00 47.47 190 HIS A CA 1
ATOM 1436 C C . HIS A 1 190 ? 3.993 -0.776 -21.670 1.00 47.47 190 HIS A C 1
ATOM 1438 O O . HIS A 1 190 ? 5.053 -0.800 -21.041 1.00 47.47 190 HIS A O 1
ATOM 1444 N N . VAL A 1 191 ? 3.512 -1.836 -22.331 1.00 41.16 191 VAL A N 1
ATOM 1445 C CA . VAL A 1 191 ? 4.209 -3.130 -22.497 1.00 41.16 191 VAL A CA 1
ATOM 1446 C C . VAL A 1 191 ? 5.131 -3.110 -23.715 1.00 41.16 191 VAL A C 1
ATOM 1448 O O . VAL A 1 191 ? 4.713 -2.576 -24.769 1.00 41.16 191 VAL A O 1
#

Foldseek 3Di:
DCQPPDWDQFQPAPQRTARAFAFQDLAFAAEEDEPPQPCNVVVCVVLVKDKFFAPDDDDDDDPADWDKDKDFDDPCLVVCCQPGRQADKKKAAQAKKKKAAPDQVKWWKKKWKDAPDPFKMWIHIYTHGHRMMMIGHHGIIIDRSPIGTMMIMTDGDDDDMHMYFYAHPVSHHHHYHYDHDSDTTITGTDD

Mean predicted aligned error: 5.84 Å

Solvent-accessible surface area (backbone atoms only — not comparable to full-atom values): 10393 Å² total; per-residue (Å²): 133,74,35,84,80,42,75,51,83,23,94,57,36,92,74,63,58,25,12,73,40,40,27,74,50,80,54,46,63,32,12,47,41,42,90,82,41,93,56,42,69,62,53,31,54,76,62,63,33,47,76,45,50,72,92,60,87,75,94,78,90,72,100,70,69,70,44,84,45,75,51,70,40,57,94,58,44,74,56,41,28,55,78,43,26,56,20,50,60,42,33,32,34,80,64,51,38,37,44,29,27,70,36,85,85,15,47,33,27,40,36,38,32,46,77,77,50,101,47,30,34,36,37,37,27,36,52,38,52,53,67,29,34,36,38,41,51,43,62,41,34,31,34,56,83,76,33,36,37,38,36,31,36,35,41,58,78,92,66,84,63,47,34,29,29,35,16,21,84,83,75,43,57,36,52,70,45,80,27,83,51,97,59,85,23,76,47,56,48,56,134

Radius of gyration: 15.84 Å; Cα contacts (8 Å, |Δi|>4): 457; chains: 1; bounding box: 37×37×40 Å

Sequence (191 aa):
MDASTVQVPAPGNVFGASGLFASAETSLDIPLVTPISPNRDNIAAAFGVKIFDDGQTVPLKFDGNLNAVEYEFGKAYPQYRLDVANGFFIETHDFPHVFMPASEQSEIVITVGTQLEEDQFALTNFLVPHGSGILVPGNTIHADAFSSGSIIALLTHCTEADVVLMHQPDDSPLPIKIDTSERLGLAEWHV